Protein AF-D8FGE4-F1 (afdb_monomer_lite)

Organism: Eremothecium gossypii (strain ATCC 10895 / CBS 109.51 / FGSC 9923 / NRRL Y-1056) (NCBI:txid284811)

Radius of gyration: 21.63 Å; chains: 1; bounding box: 57×41×83 Å

InterPro domains:
  IPR027417 P-loop containing nucleoside triphosphate hydrolase [G3DSA:3.40.50.300] (1-225)
  IPR031779 Shu complex, component Psy3 [PF16836] (7-215)

Secondary structure (DSSP, 8-state):
-TTGGG-----GGGT--PPPP--GGG-TTS-TT----EEEEEESSTTTTTTHHHHHHHHHHHHSEEEEEESSS-SHHHHHHTGGG--EEEE--GGGSSHHHHHHHHHHHHH-HHHHHHHH-SB---S---EEEEEEE-GGGS---GGGHHHHHHHHHHHHHHH--EEEEEEE-HHHHT-GGGSSPPPTTS--SSSS-S-HHHHHTSSEEE-----------GGGGSSTTS---------------

Structure (mmCIF, N/CA/C/O backbone):
data_AF-D8FGE4-F1
#
_entry.id   AF-D8FGE4-F1
#
loop_
_atom_site.group_PDB
_atom_site.id
_atom_site.type_symbol
_atom_site.label_atom_id
_atom_site.label_alt_id
_atom_site.label_comp_id
_atom_site.label_asym_id
_atom_site.label_entity_id
_atom_site.label_seq_id
_atom_site.pdbx_PDB_ins_code
_atom_site.Cartn_x
_atom_site.Cartn_y
_atom_site.Cartn_z
_atom_site.occupancy
_atom_site.B_iso_or_equiv
_atom_site.auth_seq_id
_atom_site.auth_comp_id
_atom_site.auth_asym_id
_atom_site.auth_atom_id
_atom_site.pdbx_PDB_model_num
ATOM 1 N N . MET A 1 1 ? 15.219 -13.961 49.399 1.00 55.84 1 MET A N 1
ATOM 2 C CA . MET A 1 1 ? 14.406 -12.888 48.777 1.00 55.84 1 MET A CA 1
ATOM 3 C C . MET A 1 1 ? 14.243 -13.082 47.256 1.00 55.84 1 MET A C 1
ATOM 5 O O . MET A 1 1 ? 13.948 -12.127 46.554 1.00 55.84 1 MET A O 1
ATOM 9 N N . ASP A 1 2 ? 14.336 -14.306 46.717 1.00 58.56 2 ASP A N 1
ATOM 10 C CA . ASP A 1 2 ? 14.319 -14.520 45.253 1.00 58.56 2 ASP A CA 1
ATOM 11 C C . ASP A 1 2 ? 12.926 -14.570 44.614 1.00 58.56 2 ASP A C 1
ATOM 13 O O . ASP A 1 2 ? 12.790 -14.484 43.395 1.00 58.56 2 ASP A O 1
ATOM 17 N N . THR A 1 3 ? 11.873 -14.706 45.417 1.00 60.12 3 THR A N 1
ATOM 18 C CA . THR A 1 3 ? 10.497 -14.875 44.932 1.00 60.12 3 THR A CA 1
ATOM 19 C C . THR A 1 3 ? 9.918 -13.584 44.351 1.00 60.12 3 THR A C 1
ATOM 21 O O . THR A 1 3 ? 9.167 -13.638 43.383 1.00 60.12 3 THR A O 1
ATOM 24 N N . VAL A 1 4 ? 10.318 -12.420 44.878 1.00 67.38 4 VAL A N 1
ATOM 25 C CA . VAL A 1 4 ? 9.859 -11.103 44.397 1.00 67.38 4 VAL A CA 1
ATOM 26 C C . VAL A 1 4 ? 10.432 -10.793 43.011 1.00 67.38 4 VAL A C 1
ATOM 28 O O . VAL A 1 4 ? 9.706 -10.323 42.139 1.00 67.38 4 VAL A O 1
ATOM 31 N N . ASN A 1 5 ? 11.687 -11.174 42.751 1.00 70.56 5 ASN A N 1
ATOM 32 C CA . ASN A 1 5 ? 12.334 -11.008 41.441 1.00 70.56 5 ASN A CA 1
ATOM 33 C C . ASN A 1 5 ? 11.753 -11.926 40.348 1.00 70.56 5 ASN A C 1
ATOM 35 O O . ASN A 1 5 ? 12.059 -11.756 39.169 1.00 70.56 5 ASN A O 1
ATOM 39 N N . ARG A 1 6 ? 10.918 -12.908 40.720 1.00 75.81 6 ARG A N 1
ATOM 40 C CA . ARG A 1 6 ? 10.233 -13.817 39.785 1.00 75.81 6 ARG A CA 1
ATOM 41 C C . ARG A 1 6 ? 8.807 -13.375 39.446 1.00 75.81 6 ARG A C 1
ATOM 43 O O . ARG A 1 6 ? 8.214 -13.941 38.527 1.00 75.81 6 ARG A O 1
ATOM 50 N N . CYS A 1 7 ? 8.264 -12.368 40.131 1.00 78.56 7 CYS A N 1
ATOM 51 C CA . CYS A 1 7 ? 6.953 -11.813 39.811 1.00 78.56 7 CYS A CA 1
ATOM 52 C C . CYS A 1 7 ? 7.021 -11.006 38.509 1.00 78.56 7 CYS A C 1
ATOM 54 O O . CYS A 1 7 ? 7.609 -9.928 38.454 1.00 78.56 7 CYS A O 1
ATOM 56 N N . LYS A 1 8 ? 6.395 -11.524 37.447 1.00 81.12 8 LYS A N 1
ATOM 57 C CA . LYS A 1 8 ? 6.256 -10.812 36.173 1.00 81.12 8 LYS A CA 1
ATOM 58 C C . LYS A 1 8 ? 4.927 -10.069 36.161 1.00 81.12 8 LYS A C 1
ATOM 60 O O . LYS A 1 8 ? 3.870 -10.684 36.061 1.00 81.12 8 LYS A O 1
ATOM 65 N N . ILE A 1 9 ? 4.992 -8.747 36.259 1.00 84.44 9 ILE A N 1
ATOM 66 C CA . ILE A 1 9 ? 3.830 -7.877 36.087 1.00 84.44 9 ILE A CA 1
ATOM 67 C C . ILE A 1 9 ? 3.749 -7.518 34.606 1.00 84.44 9 ILE A C 1
ATOM 69 O O . ILE A 1 9 ? 4.683 -6.957 34.034 1.00 84.44 9 ILE A O 1
ATOM 73 N N . TYR A 1 10 ? 2.630 -7.862 33.980 1.00 81.12 10 TYR A N 1
ATOM 74 C CA . TYR A 1 10 ? 2.346 -7.517 32.596 1.00 81.12 10 TYR A CA 1
ATOM 75 C C . TYR A 1 10 ? 1.245 -6.461 32.558 1.00 81.12 10 TYR A C 1
ATOM 77 O O . TYR A 1 10 ? 0.199 -6.636 33.176 1.00 81.12 10 TYR A O 1
ATOM 85 N N . SER A 1 11 ? 1.469 -5.374 31.819 1.00 78.69 11 SER A N 1
ATOM 86 C CA . SER A 1 11 ? 0.415 -4.392 31.546 1.00 78.69 11 SER A CA 1
ATOM 87 C C . SER A 1 11 ? -0.710 -5.030 30.728 1.00 78.69 11 SER A C 1
ATOM 89 O O . SER A 1 11 ? -0.446 -5.852 29.850 1.00 78.69 11 SER A O 1
ATOM 91 N N . LEU A 1 12 ? -1.953 -4.598 30.957 1.00 76.12 12 LEU A N 1
ATOM 92 C CA . LEU A 1 12 ? -3.113 -4.994 30.151 1.00 76.12 12 LEU A CA 1
ATOM 93 C C . LEU A 1 12 ? -2.908 -4.689 28.655 1.00 76.12 12 LEU A C 1
ATOM 95 O O . LEU A 1 12 ? -3.351 -5.454 27.802 1.00 76.12 12 LEU A O 1
ATOM 99 N N . ALA A 1 13 ? -2.153 -3.631 28.338 1.00 74.38 13 ALA A N 1
ATOM 100 C CA . ALA A 1 13 ? -1.781 -3.266 26.969 1.00 74.38 13 ALA A CA 1
ATOM 101 C C . ALA A 1 13 ? -0.989 -4.367 26.238 1.00 74.38 13 ALA A C 1
ATOM 103 O O . ALA A 1 13 ? -0.947 -4.389 25.017 1.00 74.38 13 ALA A O 1
ATOM 104 N N . ARG A 1 14 ? -0.387 -5.314 26.972 1.00 72.31 14 ARG A N 1
ATOM 105 C CA . ARG A 1 14 ? 0.288 -6.485 26.394 1.00 72.31 14 ARG A CA 1
ATOM 106 C C . ARG A 1 14 ? -0.690 -7.528 25.841 1.00 72.31 14 ARG A C 1
ATOM 108 O O . ARG A 1 14 ? -0.268 -8.425 25.122 1.00 72.31 14 ARG A O 1
ATOM 115 N N . PHE A 1 15 ? -1.966 -7.456 26.208 1.00 75.94 15 PHE A N 1
ATOM 116 C CA . PHE A 1 15 ? -2.987 -8.433 25.819 1.00 75.94 15 PHE A CA 1
ATOM 117 C C . PHE A 1 15 ? -4.069 -7.821 24.928 1.00 75.94 15 PHE A C 1
ATOM 119 O O . PHE A 1 15 ? -4.685 -8.536 24.141 1.00 75.94 15 PHE A O 1
ATOM 126 N N . VAL A 1 16 ? -4.272 -6.505 25.013 1.00 77.31 16 VAL A N 1
ATOM 127 C CA . VAL A 1 16 ? -5.214 -5.773 24.166 1.00 77.31 16 VAL A CA 1
ATOM 128 C C . VAL A 1 16 ? -4.480 -5.271 22.929 1.00 77.31 16 VAL A C 1
ATOM 130 O O . VAL A 1 16 ? -3.743 -4.292 22.994 1.00 77.31 16 VAL A O 1
ATOM 133 N N . HIS A 1 17 ? -4.705 -5.941 21.801 1.00 73.50 17 HIS A N 1
ATOM 134 C CA . HIS A 1 17 ? -4.206 -5.514 20.497 1.00 73.50 17 HIS A CA 1
ATOM 135 C C . HIS A 1 17 ? -5.378 -5.128 19.590 1.00 73.50 17 HIS A C 1
ATOM 137 O O . HIS A 1 17 ? -6.456 -5.726 19.706 1.00 73.50 17 HIS A O 1
ATOM 143 N N . PRO A 1 18 ? -5.189 -4.171 18.667 1.00 80.50 18 PRO A N 1
ATOM 144 C CA . PRO A 1 18 ? -6.160 -3.910 17.618 1.00 80.50 18 PRO A CA 1
ATOM 145 C C . PRO A 1 18 ? -6.454 -5.188 16.829 1.00 80.50 18 PRO A C 1
ATOM 147 O O . PRO A 1 18 ? -5.556 -5.989 16.547 1.00 80.50 18 PRO A O 1
ATOM 150 N N . ARG A 1 19 ? -7.717 -5.375 16.443 1.00 85.38 19 ARG A N 1
ATOM 151 C CA . ARG A 1 19 ? -8.090 -6.459 15.535 1.00 85.38 19 ARG A CA 1
ATOM 152 C C . ARG A 1 19 ? -7.383 -6.240 14.198 1.00 85.38 19 ARG A C 1
ATOM 154 O O . ARG A 1 19 ? -7.573 -5.204 13.574 1.00 85.38 19 ARG A O 1
ATOM 161 N N . GLN A 1 20 ? -6.617 -7.233 13.758 1.00 89.69 20 GLN A N 1
ATOM 162 C CA . GLN A 1 20 ? -5.949 -7.202 12.460 1.00 89.69 20 GLN A CA 1
ATOM 163 C C . GLN A 1 20 ? -6.963 -7.450 11.334 1.00 89.69 20 GLN A C 1
ATOM 165 O O . GLN A 1 20 ? -7.676 -8.458 11.338 1.00 89.69 20 GLN A O 1
ATOM 170 N N . HIS A 1 21 ? -7.027 -6.538 10.369 1.00 93.06 21 HIS A N 1
ATOM 171 C CA . HIS A 1 21 ? -7.774 -6.704 9.126 1.00 93.06 21 HIS A CA 1
ATOM 172 C C . HIS A 1 21 ? -6.989 -7.599 8.162 1.00 93.06 21 HIS A C 1
ATOM 174 O O . HIS A 1 21 ? -5.775 -7.444 8.024 1.00 93.06 21 HIS A O 1
ATOM 180 N N . SER A 1 22 ? -7.667 -8.543 7.499 1.00 92.75 22 SER A N 1
ATOM 181 C CA . SER A 1 22 ? -7.040 -9.444 6.526 1.00 92.75 22 SER A CA 1
ATOM 182 C C . SER A 1 22 ? -7.439 -9.130 5.084 1.00 92.75 22 SER A C 1
ATOM 184 O O . SER A 1 22 ? -8.492 -8.557 4.794 1.00 92.75 22 SER A O 1
ATOM 186 N N . LEU A 1 23 ? -6.555 -9.527 4.179 1.00 94.06 23 LEU A N 1
ATOM 187 C CA . LEU A 1 23 ? -6.649 -9.448 2.728 1.00 94.06 23 LEU A CA 1
ATOM 188 C C . LEU A 1 23 ? -6.616 -10.853 2.116 1.00 94.06 23 LEU A C 1
ATOM 190 O O . LEU A 1 23 ? -6.157 -11.026 0.991 1.00 94.06 23 LEU A O 1
ATOM 194 N N . ASP A 1 24 ? -7.109 -11.863 2.837 1.00 91.38 24 ASP A N 1
ATOM 195 C CA . ASP A 1 24 ? -7.085 -13.269 2.395 1.00 91.38 24 ASP A CA 1
ATOM 196 C C . ASP A 1 24 ? -7.761 -13.446 1.024 1.00 91.38 24 ASP A C 1
ATOM 198 O O . ASP A 1 24 ? -7.330 -14.234 0.187 1.00 91.38 24 ASP A O 1
ATOM 202 N N . TRP A 1 25 ? -8.783 -12.632 0.750 1.00 90.50 25 TRP A N 1
ATOM 203 C CA . TRP A 1 25 ? -9.504 -12.605 -0.522 1.00 90.50 25 TRP A CA 1
ATOM 204 C C . TRP A 1 25 ? -8.660 -12.130 -1.719 1.00 90.50 25 TRP A C 1
ATOM 206 O O . TRP A 1 25 ? -9.021 -12.427 -2.855 1.00 90.50 25 TRP A O 1
ATOM 216 N N . LEU A 1 26 ? -7.555 -11.406 -1.495 1.00 89.56 26 LEU A N 1
ATOM 217 C CA . LEU A 1 26 ? -6.611 -11.015 -2.552 1.00 89.56 26 LEU A CA 1
ATOM 218 C C . LEU A 1 26 ? -5.610 -12.123 -2.887 1.00 89.56 26 LEU A C 1
ATOM 220 O O . LEU A 1 26 ? -5.020 -12.094 -3.964 1.00 89.56 26 LEU A O 1
ATOM 224 N N . ALA A 1 27 ? -5.419 -13.088 -1.988 1.00 82.25 27 ALA A N 1
ATOM 225 C CA . ALA A 1 27 ? -4.460 -14.171 -2.148 1.00 82.25 27 ALA A CA 1
ATOM 226 C C . ALA A 1 27 ? -5.086 -15.524 -1.752 1.00 82.25 27 ALA A C 1
ATOM 228 O O . ALA A 1 27 ? -4.612 -16.168 -0.820 1.00 82.25 27 ALA A O 1
ATOM 229 N N . PRO A 1 28 ? -6.119 -16.004 -2.475 1.00 67.56 28 PRO A N 1
ATOM 230 C CA . PRO A 1 28 ? -6.900 -17.188 -2.090 1.00 67.56 28 PRO A CA 1
ATOM 231 C C . PRO A 1 28 ? -6.124 -18.523 -2.096 1.00 67.56 28 PRO A C 1
ATOM 233 O O . PRO A 1 28 ? -6.703 -19.563 -1.795 1.00 67.56 28 PRO A O 1
ATOM 236 N N . GLY A 1 29 ? -4.831 -18.516 -2.442 1.00 64.50 29 GLY A N 1
ATOM 237 C CA . GLY A 1 29 ? -3.949 -19.688 -2.465 1.00 64.50 29 GLY A CA 1
ATOM 238 C C . GLY A 1 29 ? -2.892 -19.728 -1.356 1.00 64.50 29 GLY A C 1
ATOM 239 O O . GLY A 1 29 ? -2.091 -20.663 -1.328 1.00 64.50 29 GLY A O 1
ATOM 240 N N . THR A 1 30 ? -2.839 -18.742 -0.453 1.00 63.91 30 THR A N 1
ATOM 241 C CA . THR A 1 30 ? -1.956 -18.831 0.718 1.00 63.91 30 THR A CA 1
ATOM 242 C C . THR A 1 30 ? -2.448 -19.937 1.653 1.00 63.91 30 THR A C 1
ATOM 244 O O . THR A 1 30 ? -3.647 -20.178 1.789 1.00 63.91 30 THR A O 1
ATOM 247 N N . ALA A 1 31 ? -1.513 -20.672 2.265 1.00 62.16 31 ALA A N 1
ATOM 248 C CA . ALA A 1 31 ? -1.841 -21.830 3.093 1.00 62.16 31 ALA A CA 1
ATOM 249 C C . ALA A 1 31 ? -2.930 -21.481 4.134 1.00 62.16 31 ALA A C 1
ATOM 251 O O . ALA A 1 31 ? -2.806 -20.449 4.798 1.00 62.16 31 ALA A O 1
ATOM 252 N N . PRO A 1 32 ? -3.940 -22.349 4.354 1.00 56.69 32 PRO A N 1
ATOM 253 C CA . PRO A 1 32 ? -5.201 -22.039 5.053 1.00 56.69 32 PRO A CA 1
ATOM 254 C C . PRO A 1 32 ? -5.078 -21.621 6.531 1.00 56.69 32 PRO A C 1
ATOM 256 O O . PRO A 1 32 ? -6.082 -21.433 7.211 1.00 56.69 32 PRO A O 1
ATOM 259 N N . ARG A 1 33 ? -3.857 -21.499 7.061 1.00 62.38 33 ARG A N 1
ATOM 260 C CA . ARG A 1 33 ? -3.562 -21.069 8.433 1.00 62.38 33 ARG A CA 1
ATOM 261 C C . ARG A 1 33 ? -2.861 -19.712 8.530 1.00 62.38 33 ARG A C 1
ATOM 263 O O . ARG A 1 33 ? -2.677 -19.241 9.648 1.00 62.38 33 ARG A O 1
ATOM 270 N N . LYS A 1 34 ? -2.440 -19.100 7.416 1.00 78.00 34 LYS A N 1
ATOM 271 C CA . LYS A 1 34 ? -1.722 -17.819 7.438 1.00 78.00 34 LYS A CA 1
ATOM 272 C C . LYS A 1 34 ? -2.632 -16.699 6.940 1.00 78.00 34 LYS A C 1
ATOM 274 O O . LYS A 1 34 ? -2.836 -16.559 5.740 1.00 78.00 34 LYS A O 1
ATOM 279 N N . SER A 1 35 ? -3.140 -15.907 7.880 1.00 87.50 35 SER A N 1
ATOM 280 C CA . SER A 1 35 ? -3.830 -14.652 7.591 1.00 87.50 35 SER A CA 1
ATOM 281 C C . SER A 1 35 ? -2.909 -13.714 6.808 1.00 87.50 35 SER A C 1
ATOM 283 O O . SER A 1 35 ? -1.736 -13.554 7.152 1.00 87.50 35 SER A O 1
ATOM 285 N N . VAL A 1 36 ? -3.437 -13.101 5.757 1.00 92.00 36 VAL A N 1
ATOM 286 C CA . VAL A 1 36 ? -2.714 -12.192 4.871 1.00 92.00 36 VAL A CA 1
ATOM 287 C C . VAL A 1 36 ? -3.018 -10.766 5.303 1.00 92.00 36 VAL A C 1
ATOM 289 O O . VAL A 1 36 ? -4.159 -10.327 5.209 1.00 92.00 36 VAL A O 1
ATOM 292 N N . HIS A 1 37 ? -2.019 -10.020 5.768 1.00 94.56 37 HIS A N 1
ATOM 293 C CA . HIS A 1 37 ? -2.205 -8.642 6.232 1.00 94.56 37 HIS A CA 1
ATOM 294 C C . HIS A 1 37 ? -1.474 -7.631 5.357 1.00 94.56 37 HIS A C 1
ATOM 296 O O . HIS A 1 37 ? -1.939 -6.500 5.221 1.00 94.56 37 HIS A O 1
ATOM 302 N N . VAL A 1 38 ? -0.354 -8.032 4.752 1.00 95.69 38 VAL A N 1
ATOM 303 C CA . VAL A 1 38 ? 0.416 -7.193 3.832 1.00 95.69 38 VAL A CA 1
ATOM 304 C C . VAL A 1 38 ? 0.501 -7.846 2.461 1.00 95.69 38 VAL A C 1
ATOM 306 O O . VAL A 1 38 ? 1.126 -8.896 2.298 1.00 95.69 38 VAL A O 1
ATOM 309 N N . VAL A 1 39 ? -0.091 -7.188 1.468 1.00 96.69 39 VAL A N 1
ATOM 310 C CA . VAL A 1 39 ? -0.080 -7.629 0.072 1.00 96.69 39 VAL A CA 1
ATOM 311 C C . VAL A 1 39 ? 0.694 -6.635 -0.780 1.00 96.69 39 VAL A C 1
ATOM 313 O O . VAL A 1 39 ? 0.478 -5.422 -0.704 1.00 96.69 39 VAL A O 1
ATOM 316 N N . HIS A 1 40 ? 1.569 -7.161 -1.630 1.00 97.00 40 HIS A N 1
ATOM 317 C CA . HIS A 1 40 ? 2.148 -6.408 -2.732 1.00 97.00 40 HIS A CA 1
ATOM 318 C C . HIS A 1 40 ? 1.502 -6.830 -4.051 1.00 97.00 40 HIS A C 1
ATOM 320 O O . HIS A 1 40 ? 1.420 -8.018 -4.350 1.00 97.00 40 HIS A O 1
ATOM 326 N N . VAL A 1 41 ? 1.046 -5.864 -4.836 1.00 96.31 41 VAL A N 1
ATOM 327 C CA . VAL A 1 41 ? 0.457 -6.071 -6.156 1.00 96.31 41 VAL A CA 1
ATOM 328 C C . VAL A 1 41 ? 1.420 -5.556 -7.212 1.00 96.31 41 VAL A C 1
ATOM 330 O O . VAL A 1 41 ? 1.818 -4.393 -7.170 1.00 96.31 41 VAL A O 1
ATOM 333 N N . VAL A 1 42 ? 1.761 -6.408 -8.174 1.00 95.25 42 VAL A N 1
ATOM 334 C CA . VAL A 1 42 ? 2.593 -6.031 -9.318 1.00 95.25 42 VAL A CA 1
ATOM 335 C C . VAL A 1 42 ? 1.695 -5.695 -10.508 1.00 95.25 42 VAL A C 1
ATOM 337 O O . VAL A 1 42 ? 1.017 -6.564 -11.055 1.00 95.25 42 VAL A O 1
ATOM 340 N N . GLU A 1 43 ? 1.694 -4.427 -10.907 1.00 93.50 43 GLU A N 1
ATOM 341 C CA . GLU A 1 43 ? 1.085 -3.925 -12.141 1.00 93.50 43 GLU A CA 1
ATOM 342 C C . GLU A 1 43 ? 2.124 -4.008 -13.265 1.00 93.50 43 GLU A C 1
ATOM 344 O O . GLU A 1 43 ? 3.056 -3.206 -13.307 1.00 93.50 43 GLU A O 1
ATOM 349 N N . ARG A 1 44 ? 1.999 -4.981 -14.175 1.00 87.62 44 ARG A N 1
ATOM 350 C CA . ARG A 1 44 ? 2.983 -5.161 -15.259 1.00 87.62 44 ARG A CA 1
ATOM 351 C C . ARG A 1 44 ? 2.989 -3.968 -16.203 1.00 87.62 44 ARG A C 1
ATOM 353 O O . ARG A 1 44 ? 4.040 -3.442 -16.548 1.00 87.62 44 ARG A O 1
ATOM 360 N N . THR A 1 45 ? 1.797 -3.504 -16.569 1.00 80.94 45 THR A N 1
ATOM 361 C CA . THR A 1 45 ? 1.631 -2.369 -17.478 1.00 80.94 45 THR A CA 1
ATOM 362 C C . THR A 1 45 ? 0.797 -1.263 -16.849 1.00 80.94 45 THR A C 1
ATOM 364 O O . THR A 1 45 ? -0.221 -1.517 -16.207 1.00 80.94 45 THR A O 1
ATOM 367 N N . MET A 1 46 ? 1.225 -0.011 -17.034 1.00 80.62 46 MET A N 1
ATOM 368 C CA . MET A 1 46 ? 0.521 1.146 -16.480 1.00 80.62 46 MET A CA 1
ATOM 369 C C . MET A 1 46 ? -0.931 1.176 -16.976 1.00 80.62 46 MET A C 1
ATOM 371 O O . MET A 1 46 ? -1.186 1.261 -18.175 1.00 80.62 46 MET A O 1
ATOM 375 N N . GLY A 1 47 ? -1.884 1.138 -16.042 1.00 81.19 47 GLY A N 1
ATOM 376 C CA . GLY A 1 47 ? -3.315 1.193 -16.340 1.00 81.19 47 GLY A CA 1
ATOM 377 C C . GLY A 1 47 ? -4.008 -0.170 -16.373 1.00 81.19 47 GLY A C 1
ATOM 378 O O . GLY A 1 47 ? -5.240 -0.202 -16.382 1.00 81.19 47 GLY A O 1
ATOM 379 N N . GLU A 1 48 ? -3.271 -1.282 -16.303 1.00 86.50 48 GLU A N 1
ATOM 380 C CA . GLU A 1 48 ? -3.826 -2.644 -16.247 1.00 86.50 48 GLU A CA 1
ATOM 381 C C . GLU A 1 48 ? -4.788 -2.821 -15.067 1.00 86.50 48 GLU A C 1
ATOM 383 O O . GLU A 1 48 ? -5.817 -3.489 -15.176 1.00 86.50 48 GLU A O 1
ATOM 388 N N . LEU A 1 49 ? -4.520 -2.142 -13.949 1.00 90.62 49 LEU A N 1
ATOM 389 C CA . LEU A 1 49 ? -5.360 -2.234 -12.758 1.00 90.62 49 LEU A CA 1
ATOM 390 C C . LEU A 1 49 ? -6.542 -1.249 -12.751 1.00 90.62 49 LEU A C 1
ATOM 392 O O . LEU A 1 49 ? -7.229 -1.125 -11.736 1.00 90.62 49 LEU A O 1
ATOM 396 N N . ALA A 1 50 ? -6.828 -0.531 -13.844 1.00 89.88 50 ALA A N 1
ATOM 397 C CA . ALA A 1 50 ? -7.884 0.490 -13.872 1.00 89.88 50 ALA A CA 1
ATOM 398 C C . ALA A 1 50 ? -9.283 -0.056 -13.523 1.00 89.88 50 ALA A C 1
ATOM 400 O O . ALA A 1 50 ? -10.034 0.603 -12.802 1.00 89.88 50 ALA A O 1
ATOM 401 N N . ALA A 1 51 ? -9.632 -1.256 -14.001 1.00 90.19 51 ALA A N 1
ATOM 402 C CA . ALA A 1 51 ? -10.902 -1.917 -13.680 1.00 90.19 51 ALA A CA 1
ATOM 403 C C . ALA A 1 51 ? -10.880 -2.631 -12.315 1.00 90.19 51 ALA A C 1
ATOM 405 O O . ALA A 1 51 ? -11.922 -2.785 -11.673 1.00 90.19 51 ALA A O 1
ATOM 406 N N . TRP A 1 52 ? -9.689 -3.024 -11.861 1.00 92.19 52 TRP A N 1
ATOM 407 C CA . TRP A 1 52 ? -9.460 -3.707 -10.591 1.00 92.19 52 TRP A CA 1
ATOM 408 C C . TRP A 1 52 ? -9.596 -2.753 -9.396 1.00 92.19 52 TRP A C 1
ATOM 410 O O . TRP A 1 52 ? -10.315 -3.058 -8.444 1.00 92.19 52 TRP A O 1
ATOM 420 N N . ARG A 1 53 ? -8.995 -1.554 -9.471 1.00 94.19 53 ARG A N 1
ATOM 421 C CA . ARG A 1 53 ? -8.951 -0.561 -8.378 1.00 94.19 53 ARG A CA 1
ATOM 422 C C . ARG A 1 53 ? -10.331 -0.259 -7.763 1.00 94.19 53 ARG A C 1
ATOM 424 O O . ARG A 1 53 ? -10.439 -0.333 -6.539 1.00 94.19 53 ARG A O 1
ATOM 431 N N . PRO A 1 54 ? -11.408 0.018 -8.531 1.00 94.44 54 PRO A N 1
ATOM 432 C CA . PRO A 1 54 ? -12.729 0.254 -7.946 1.00 94.44 54 PRO A CA 1
ATOM 433 C C . PRO A 1 54 ? -13.324 -0.937 -7.194 1.00 94.44 54 PRO A C 1
ATOM 435 O O . PRO A 1 54 ? -13.998 -0.735 -6.184 1.00 94.44 54 PRO A O 1
ATOM 438 N N . ARG A 1 55 ? -13.095 -2.167 -7.674 1.00 93.81 55 ARG A N 1
ATOM 439 C CA . ARG A 1 55 ? -13.615 -3.388 -7.036 1.00 93.81 55 ARG A CA 1
ATOM 440 C C . ARG A 1 55 ? -12.846 -3.694 -5.761 1.00 93.81 55 ARG A C 1
ATOM 442 O O . ARG A 1 55 ? -13.452 -3.976 -4.732 1.00 93.81 55 ARG A O 1
ATOM 449 N N . THR A 1 56 ? -11.525 -3.556 -5.815 1.00 95.06 56 THR A N 1
ATOM 450 C CA . THR A 1 56 ? -10.651 -3.668 -4.648 1.00 95.06 56 THR A CA 1
ATOM 451 C C . THR A 1 56 ? -11.028 -2.637 -3.596 1.00 95.06 56 THR A C 1
ATOM 453 O O . THR A 1 56 ? -11.199 -2.994 -2.437 1.00 95.06 56 THR A O 1
ATOM 456 N N . LEU A 1 57 ? -11.239 -1.376 -3.988 1.00 96.50 57 LEU A N 1
ATOM 457 C CA . LEU A 1 57 ? -11.657 -0.333 -3.056 1.00 96.50 57 LEU A CA 1
ATOM 458 C C . LEU A 1 57 ? -12.998 -0.659 -2.396 1.00 96.50 57 LEU A C 1
ATOM 460 O O . LEU A 1 57 ? -13.110 -0.531 -1.182 1.00 96.50 57 LEU A O 1
ATOM 464 N N . ALA A 1 58 ? -13.983 -1.126 -3.169 1.00 95.50 58 ALA A N 1
ATOM 465 C CA . ALA A 1 58 ? -15.278 -1.537 -2.629 1.00 95.50 58 ALA A CA 1
ATOM 466 C C . ALA A 1 58 ? -15.116 -2.597 -1.528 1.00 95.50 58 ALA A C 1
ATOM 468 O O . ALA A 1 58 ? -15.658 -2.434 -0.439 1.00 95.50 58 ALA A O 1
ATOM 469 N N . ARG A 1 59 ? -14.298 -3.628 -1.783 1.00 95.31 59 ARG A N 1
ATOM 470 C CA . ARG A 1 59 ? -13.990 -4.683 -0.806 1.00 95.31 59 ARG A CA 1
ATOM 471 C C . ARG A 1 59 ? -13.267 -4.155 0.430 1.00 95.31 59 ARG A C 1
ATOM 473 O O . ARG A 1 59 ? -13.622 -4.521 1.542 1.00 95.31 59 ARG A O 1
ATOM 480 N N . LEU A 1 60 ? -12.279 -3.275 0.264 1.00 95.94 60 LEU A N 1
ATOM 481 C CA . LEU A 1 60 ? -11.561 -2.680 1.399 1.00 95.94 60 LEU A CA 1
ATOM 482 C C . LEU A 1 60 ? -12.499 -1.853 2.300 1.00 95.94 60 LEU A C 1
ATOM 484 O O . LEU A 1 60 ? -12.371 -1.888 3.523 1.00 95.94 60 LEU A O 1
ATOM 488 N N . LEU A 1 61 ? -13.472 -1.155 1.707 1.00 95.56 61 LEU A N 1
ATOM 489 C CA . LEU A 1 61 ? -14.449 -0.330 2.427 1.00 95.56 61 LEU A CA 1
ATOM 490 C C . LEU A 1 61 ? -15.487 -1.141 3.224 1.00 95.56 61 LEU A C 1
ATOM 492 O O . LEU A 1 61 ? -16.103 -0.587 4.142 1.00 95.56 61 LEU A O 1
ATOM 496 N N . GLU A 1 62 ? -15.662 -2.436 2.929 1.00 93.62 62 GLU A N 1
ATOM 497 C CA . GLU A 1 62 ? -16.459 -3.354 3.762 1.00 93.62 62 GLU A CA 1
ATOM 498 C C . GLU A 1 62 ? -15.851 -3.478 5.172 1.00 93.62 62 GLU A C 1
ATOM 500 O O . GLU A 1 62 ? -16.581 -3.628 6.152 1.00 93.62 62 GLU A O 1
ATOM 505 N N . GLY A 1 63 ? -14.522 -3.358 5.287 1.00 90.44 63 GLY A N 1
ATOM 506 C CA . GLY A 1 63 ? -13.796 -3.465 6.552 1.00 90.44 63 GLY A CA 1
ATOM 507 C C . GLY A 1 63 ? -13.775 -2.188 7.398 1.00 90.44 63 GLY A C 1
ATOM 508 O O . GLY A 1 63 ? -13.608 -2.283 8.612 1.00 90.44 63 GLY A O 1
ATOM 509 N N . GLY A 1 64 ? -13.929 -1.002 6.799 1.00 93.62 64 GLY A N 1
ATOM 510 C CA . GLY A 1 64 ? -13.830 0.278 7.512 1.00 93.62 64 GLY A CA 1
ATOM 511 C C . GLY A 1 64 ? -13.293 1.421 6.649 1.00 93.62 64 GLY A C 1
ATOM 512 O O . GLY A 1 64 ? -13.569 1.489 5.452 1.00 93.62 64 GLY A O 1
ATOM 513 N N . ALA A 1 65 ? -12.565 2.352 7.269 1.00 95.31 65 ALA A N 1
ATOM 514 C CA . ALA A 1 65 ? -11.935 3.472 6.576 1.00 95.31 65 ALA A CA 1
ATOM 515 C C . ALA A 1 65 ? -10.663 3.034 5.836 1.00 95.31 65 ALA A C 1
ATOM 517 O O . ALA A 1 65 ? -9.904 2.197 6.326 1.00 95.31 65 ALA A O 1
ATOM 518 N N . VAL A 1 66 ? -10.409 3.629 4.671 1.00 97.19 66 VAL A N 1
ATOM 519 C CA . VAL A 1 66 ? -9.252 3.307 3.824 1.00 97.19 66 VAL A CA 1
ATOM 520 C C . VAL A 1 66 ? -8.437 4.564 3.569 1.00 97.19 66 VAL A C 1
ATOM 522 O O . VAL A 1 66 ? -8.974 5.575 3.116 1.00 97.19 66 VAL A O 1
ATOM 525 N N . VAL A 1 67 ? -7.133 4.498 3.825 1.00 97.19 67 VAL A N 1
ATOM 526 C CA . VAL A 1 67 ? -6.179 5.539 3.427 1.00 97.19 67 VAL A CA 1
ATOM 527 C C . VAL A 1 67 ? -5.567 5.153 2.094 1.00 97.19 67 VAL A C 1
ATOM 529 O O . VAL A 1 67 ? -5.055 4.049 1.952 1.00 97.19 67 VAL A O 1
ATOM 532 N N . ILE A 1 68 ? -5.599 6.063 1.126 1.00 97.50 68 ILE A N 1
ATOM 533 C CA . ILE A 1 68 ? -4.987 5.867 -0.188 1.00 97.50 68 ILE A CA 1
ATOM 534 C C . ILE A 1 68 ? -3.929 6.943 -0.380 1.00 97.50 68 ILE A C 1
ATOM 536 O O . ILE A 1 68 ? -4.257 8.126 -0.486 1.00 97.50 68 ILE A O 1
ATOM 540 N N . VAL A 1 69 ? -2.669 6.523 -0.432 1.00 96.88 69 VAL A N 1
ATOM 541 C CA . VAL A 1 69 ? -1.533 7.353 -0.828 1.00 96.88 69 VAL A CA 1
ATOM 542 C C . VAL A 1 69 ? -1.303 7.127 -2.316 1.00 96.88 69 VAL A C 1
ATOM 544 O O . VAL A 1 69 ? -0.820 6.071 -2.719 1.00 96.88 69 VAL A O 1
ATOM 547 N N . ASP A 1 70 ? -1.705 8.108 -3.122 1.00 94.62 70 ASP A N 1
ATOM 548 C CA . ASP A 1 70 ? -1.734 8.012 -4.583 1.00 94.62 70 ASP A CA 1
ATOM 549 C C . ASP A 1 70 ? -0.649 8.897 -5.209 1.00 94.62 70 ASP A C 1
ATOM 551 O O . ASP A 1 70 ? -0.863 10.072 -5.511 1.00 94.62 70 ASP A O 1
ATOM 555 N N . CYS A 1 71 ? 0.539 8.332 -5.382 1.00 91.31 71 CYS A N 1
ATOM 556 C CA . CYS A 1 71 ? 1.724 8.997 -5.918 1.00 91.31 71 CYS A CA 1
ATOM 557 C C . CYS A 1 71 ? 1.627 9.254 -7.425 1.00 91.31 71 CYS A C 1
ATOM 559 O O . CYS A 1 71 ? 2.253 10.187 -7.924 1.00 91.31 71 CYS A O 1
ATOM 561 N N . VAL A 1 72 ? 0.862 8.429 -8.146 1.00 91.00 72 VAL A N 1
ATOM 562 C CA . VAL A 1 72 ? 0.761 8.455 -9.618 1.00 91.00 72 VAL A CA 1
ATOM 563 C C . VAL A 1 72 ? -0.605 8.938 -10.125 1.00 91.00 72 VAL A C 1
ATOM 565 O O . VAL A 1 72 ? -0.843 8.972 -11.327 1.00 91.00 72 VAL A O 1
ATOM 568 N N . ALA A 1 73 ? -1.485 9.382 -9.222 1.00 91.75 73 ALA A N 1
ATOM 569 C CA . ALA A 1 73 ? -2.797 9.968 -9.505 1.00 91.75 73 ALA A CA 1
ATOM 570 C C . ALA A 1 73 ? -3.781 9.045 -10.261 1.00 91.75 73 ALA A C 1
ATOM 572 O O . ALA A 1 73 ? -4.599 9.520 -11.052 1.00 91.75 73 ALA A O 1
ATOM 573 N N . VAL A 1 74 ? -3.742 7.738 -9.997 1.00 92.50 74 VAL A N 1
ATOM 574 C CA . VAL A 1 74 ? -4.545 6.716 -10.706 1.00 92.50 74 VAL A CA 1
ATOM 575 C C . VAL A 1 74 ? -5.810 6.288 -9.959 1.00 92.50 74 VAL A C 1
ATOM 577 O O . VAL A 1 74 ? -6.716 5.701 -10.553 1.00 92.50 74 VAL A O 1
ATOM 580 N N . TRP A 1 75 ? -5.931 6.606 -8.667 1.00 93.62 75 TRP A N 1
ATOM 581 C CA . TRP A 1 75 ? -7.082 6.196 -7.852 1.00 93.62 75 TRP A CA 1
ATOM 582 C C . TRP A 1 75 ? -8.272 7.147 -7.946 1.00 93.62 75 TRP A C 1
ATOM 584 O O . TRP A 1 75 ? -9.368 6.787 -7.517 1.00 93.62 75 TRP A O 1
ATOM 594 N N . GLY A 1 76 ? -8.105 8.332 -8.540 1.00 91.31 76 GLY A N 1
ATOM 595 C CA . GLY A 1 76 ? -9.133 9.379 -8.564 1.00 91.31 76 GLY A CA 1
ATOM 596 C C . GLY A 1 76 ? -10.508 8.901 -9.049 1.00 91.31 76 GLY A C 1
ATOM 597 O O . GLY A 1 76 ? -11.522 9.230 -8.436 1.00 91.31 76 GLY A O 1
ATOM 598 N N . ARG A 1 77 ? -10.556 8.056 -10.092 1.00 91.44 77 ARG A N 1
ATOM 599 C CA . ARG A 1 77 ? -11.815 7.481 -10.602 1.00 91.44 77 ARG A CA 1
ATOM 600 C C . ARG A 1 77 ? -12.476 6.540 -9.592 1.00 91.44 77 ARG A C 1
ATOM 602 O O . ARG A 1 77 ? -13.681 6.639 -9.379 1.00 91.44 77 ARG A O 1
ATOM 609 N N . ALA A 1 78 ? -11.704 5.647 -8.974 1.00 93.50 78 ALA A N 1
ATOM 610 C CA . ALA A 1 78 ? -12.210 4.718 -7.964 1.00 93.50 78 ALA A CA 1
ATOM 611 C C . ALA A 1 78 ? -12.715 5.474 -6.725 1.00 93.50 78 ALA A C 1
ATOM 613 O O . ALA A 1 78 ? -13.795 5.182 -6.220 1.00 93.50 78 ALA A O 1
ATOM 614 N N . VAL A 1 79 ? -11.976 6.495 -6.282 1.00 94.50 79 VAL A N 1
ATOM 615 C CA . VAL A 1 79 ? -12.370 7.355 -5.158 1.00 94.50 79 VAL A CA 1
ATOM 616 C C . VAL A 1 79 ? -13.672 8.094 -5.458 1.00 94.50 79 VAL A C 1
ATOM 618 O O . VAL A 1 79 ? -14.563 8.109 -4.616 1.00 94.50 79 VAL A O 1
ATOM 621 N N . ALA A 1 80 ? -13.820 8.657 -6.660 1.00 92.75 80 ALA A N 1
ATOM 622 C CA . ALA A 1 80 ? -15.042 9.354 -7.057 1.00 92.75 80 ALA A CA 1
ATOM 623 C C . ALA A 1 80 ? -16.272 8.428 -7.072 1.00 92.75 80 ALA A C 1
ATOM 625 O O . ALA A 1 80 ? -17.340 8.825 -6.613 1.00 92.75 80 ALA A O 1
ATOM 626 N N . GLN A 1 81 ? -16.121 7.185 -7.543 1.00 93.62 81 GLN A N 1
ATOM 627 C CA . GLN A 1 81 ? -17.206 6.191 -7.565 1.00 93.62 81 GLN A CA 1
ATOM 628 C C . GLN A 1 81 ? -17.702 5.809 -6.166 1.00 93.62 81 GLN A C 1
ATOM 630 O O . GLN A 1 81 ? -18.873 5.482 -6.001 1.00 93.62 81 GLN A O 1
ATOM 635 N N . HIS A 1 82 ? -16.826 5.885 -5.164 1.00 91.88 82 HIS A N 1
ATOM 636 C CA . HIS A 1 82 ? -17.117 5.520 -3.776 1.00 91.88 82 HIS A CA 1
ATOM 637 C C . HIS A 1 82 ? -17.172 6.730 -2.837 1.00 91.88 82 HIS A C 1
ATOM 639 O O . HIS A 1 82 ? -17.122 6.569 -1.615 1.00 91.88 82 HIS A O 1
ATOM 645 N N . ALA A 1 83 ? -17.288 7.948 -3.376 1.00 87.81 83 ALA A N 1
ATOM 646 C CA . ALA A 1 83 ? -17.260 9.183 -2.591 1.00 87.81 83 ALA A CA 1
ATOM 647 C C . ALA A 1 83 ? -18.378 9.240 -1.535 1.00 87.81 83 ALA A C 1
ATOM 649 O O . ALA A 1 83 ? -18.165 9.735 -0.429 1.00 87.81 83 ALA A O 1
ATOM 650 N N . SER A 1 84 ? -19.545 8.664 -1.842 1.00 87.38 84 SER A N 1
ATOM 651 C CA . SER A 1 84 ? -20.693 8.577 -0.931 1.00 87.38 84 SER A CA 1
ATOM 652 C C . SER A 1 84 ? -20.436 7.722 0.313 1.00 87.38 84 SER A C 1
ATOM 654 O O . SER A 1 84 ? -21.151 7.871 1.299 1.00 87.38 84 SER A O 1
ATOM 656 N N . SER A 1 85 ? -19.409 6.862 0.308 1.00 88.81 85 SER A N 1
ATOM 657 C CA . SER A 1 85 ? -19.055 6.056 1.482 1.00 88.81 85 SER A CA 1
ATOM 658 C C . SER A 1 85 ? -18.612 6.912 2.669 1.00 88.81 85 SER A C 1
ATOM 660 O O . SER A 1 85 ? -18.729 6.471 3.810 1.00 88.81 85 SER A O 1
ATOM 662 N N . GLY A 1 86 ? -18.055 8.104 2.414 1.00 89.56 86 GLY A N 1
ATOM 663 C CA . GLY A 1 86 ? -17.479 8.968 3.444 1.00 89.56 86 GLY A CA 1
ATOM 664 C C . GLY A 1 86 ? -16.323 8.330 4.224 1.00 89.56 86 GLY A C 1
ATOM 665 O O . GLY A 1 86 ? -15.952 8.856 5.266 1.00 89.56 86 GLY A O 1
ATOM 666 N N . ARG A 1 87 ? -15.762 7.203 3.760 1.00 94.50 87 ARG A N 1
ATOM 667 C CA . ARG A 1 87 ? -14.776 6.366 4.481 1.00 94.50 87 ARG A CA 1
ATOM 668 C C . ARG A 1 87 ? -13.377 6.383 3.858 1.00 94.50 87 ARG A C 1
ATOM 670 O O . ARG A 1 87 ? -12.500 5.635 4.277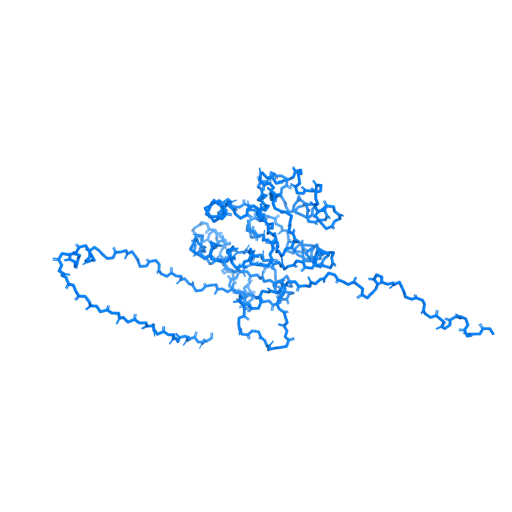 1.00 94.50 87 ARG A O 1
ATOM 677 N N . ILE A 1 88 ? -13.160 7.216 2.846 1.00 95.81 88 ILE A N 1
ATOM 678 C CA . ILE A 1 88 ? -11.898 7.274 2.107 1.00 95.81 88 ILE A CA 1
ATOM 679 C C . ILE A 1 88 ? -11.096 8.486 2.570 1.00 95.81 88 ILE A C 1
ATOM 681 O O . ILE A 1 88 ? -11.576 9.614 2.529 1.00 95.81 88 ILE A O 1
ATOM 685 N N . HIS A 1 89 ? -9.848 8.246 2.951 1.00 95.38 89 HIS A N 1
ATOM 686 C CA . HIS A 1 89 ? -8.839 9.265 3.187 1.00 95.38 89 HIS A CA 1
ATOM 687 C C . HIS A 1 89 ? -7.889 9.313 1.990 1.00 95.38 89 HIS A C 1
ATOM 689 O O . HIS A 1 89 ? -6.990 8.481 1.864 1.00 95.38 89 HIS A O 1
ATOM 695 N N . TYR A 1 90 ? -8.093 10.276 1.092 1.00 95.56 90 TYR A N 1
ATOM 696 C CA . TYR A 1 90 ? -7.285 10.390 -0.123 1.00 95.56 90 TYR A CA 1
ATOM 697 C C . TYR A 1 90 ? -6.116 11.365 0.067 1.00 95.56 90 TYR A C 1
ATOM 699 O O . TYR A 1 90 ? -6.313 12.568 0.287 1.00 95.56 90 TYR A O 1
ATOM 707 N N . VAL A 1 91 ? -4.893 10.842 -0.036 1.00 94.88 91 VAL A N 1
ATOM 708 C CA . VAL A 1 91 ? -3.635 11.561 0.176 1.00 94.88 91 VAL A CA 1
ATOM 709 C C . VAL A 1 91 ? -2.893 11.689 -1.150 1.00 94.88 91 VAL A C 1
ATOM 711 O O . VAL A 1 91 ? -2.448 10.706 -1.739 1.00 94.88 91 VAL A O 1
ATOM 714 N N . ARG A 1 92 ? -2.735 12.937 -1.597 1.00 90.31 92 ARG A N 1
ATOM 715 C CA . ARG A 1 92 ? -1.959 13.320 -2.786 1.00 90.31 92 ARG A CA 1
ATOM 716 C C . ARG A 1 92 ? -1.248 14.651 -2.551 1.00 90.31 92 ARG A C 1
ATOM 718 O O . ARG A 1 92 ? -1.411 15.620 -3.290 1.00 90.31 92 ARG A O 1
ATOM 725 N N . ASP A 1 93 ? -0.554 14.710 -1.428 1.00 87.56 93 ASP A N 1
ATOM 726 C CA . ASP A 1 93 ? 0.215 15.866 -0.984 1.00 87.56 93 ASP A CA 1
ATOM 727 C C . ASP A 1 93 ? 1.650 15.794 -1.533 1.00 87.56 93 ASP A C 1
ATOM 729 O O . ASP A 1 93 ? 2.227 14.714 -1.644 1.00 87.56 93 ASP A O 1
ATOM 733 N N . ALA A 1 94 ? 2.259 16.938 -1.854 1.00 88.06 94 ALA A N 1
ATOM 734 C CA . ALA A 1 94 ? 3.623 16.966 -2.391 1.00 88.06 94 ALA A CA 1
ATOM 735 C C . ALA A 1 94 ? 4.646 16.337 -1.426 1.00 88.06 94 ALA A C 1
ATOM 737 O O . ALA A 1 94 ? 5.615 15.708 -1.850 1.00 88.06 94 ALA A O 1
ATOM 738 N N . GLY A 1 95 ? 4.403 16.441 -0.119 1.00 89.19 95 GLY A N 1
ATOM 739 C CA . GLY A 1 95 ? 5.259 15.882 0.915 1.00 89.19 95 GLY A CA 1
ATOM 740 C C . GLY A 1 95 ? 5.184 14.362 1.063 1.00 89.19 95 GLY A C 1
ATOM 741 O O . GLY A 1 95 ? 5.874 13.848 1.933 1.00 89.19 95 GLY A O 1
ATOM 742 N N . VAL A 1 96 ? 4.359 13.638 0.295 1.00 92.19 96 VAL A N 1
ATOM 743 C CA . VAL A 1 96 ? 4.427 12.162 0.206 1.00 92.19 96 VAL A CA 1
ATOM 744 C C . VAL A 1 96 ? 5.032 11.675 -1.111 1.00 92.19 96 VAL A C 1
ATOM 746 O O . VAL A 1 96 ? 5.166 10.472 -1.295 1.00 92.19 96 VAL A O 1
ATOM 749 N N . LEU A 1 97 ? 5.426 12.574 -2.020 1.00 91.06 97 LEU A N 1
ATOM 750 C CA . LEU A 1 97 ? 6.040 12.205 -3.304 1.00 91.06 97 LEU A CA 1
ATOM 751 C C . LEU A 1 97 ? 7.526 11.837 -3.173 1.00 91.06 97 LEU A C 1
ATOM 753 O O . LEU A 1 97 ? 8.081 11.179 -4.049 1.00 91.06 97 LEU A O 1
ATOM 757 N N . SER A 1 98 ? 8.179 12.230 -2.076 1.00 92.94 98 SER A N 1
ATOM 758 C CA . SER A 1 98 ? 9.524 11.765 -1.732 1.00 92.94 98 SER A CA 1
ATOM 759 C C . SER A 1 98 ? 9.461 10.565 -0.788 1.00 92.94 98 SER A C 1
ATOM 761 O O . SER A 1 98 ? 8.547 10.442 0.028 1.00 92.94 98 SER A O 1
ATOM 763 N N . PHE A 1 99 ? 10.462 9.685 -0.861 1.00 93.38 99 PHE A N 1
ATOM 764 C CA . PHE A 1 99 ? 10.496 8.485 -0.024 1.00 93.38 99 PHE A CA 1
ATOM 765 C C . PHE A 1 99 ? 10.592 8.821 1.474 1.00 93.38 99 PHE A C 1
ATOM 767 O O . PHE A 1 99 ? 9.879 8.249 2.294 1.00 93.38 99 PHE A O 1
ATOM 774 N N . SER A 1 100 ? 11.421 9.804 1.841 1.00 93.31 100 SER A N 1
ATOM 775 C CA . SER A 1 100 ? 11.511 10.304 3.220 1.00 93.31 100 SER A CA 1
ATOM 776 C C . SER A 1 100 ? 10.197 10.927 3.695 1.00 93.31 100 SER A C 1
ATOM 778 O O . SER A 1 100 ? 9.793 10.729 4.840 1.00 93.31 100 SER A O 1
ATOM 780 N N . GLY A 1 101 ? 9.505 11.637 2.803 1.00 94.38 101 GLY A N 1
ATOM 781 C CA . GLY A 1 101 ? 8.196 12.217 3.058 1.00 94.38 101 GLY A CA 1
ATOM 782 C C . GLY A 1 101 ? 7.114 11.166 3.316 1.00 94.38 101 GLY A C 1
ATOM 783 O O . GLY A 1 101 ? 6.336 11.312 4.262 1.00 94.38 101 GLY A O 1
ATOM 784 N N . LEU A 1 102 ? 7.116 10.073 2.544 1.00 95.62 102 LEU A N 1
ATOM 785 C CA . LEU A 1 102 ? 6.259 8.908 2.779 1.00 95.62 102 LEU A CA 1
ATOM 786 C C . LEU A 1 102 ? 6.527 8.282 4.154 1.00 95.62 102 LEU A C 1
ATOM 788 O O . LEU A 1 102 ? 5.585 8.069 4.914 1.00 95.62 102 LEU A O 1
ATOM 792 N N . LEU A 1 103 ? 7.792 8.021 4.505 1.00 95.44 103 LEU A N 1
ATOM 793 C CA . LEU A 1 103 ? 8.137 7.451 5.813 1.00 95.44 103 LEU A CA 1
ATOM 794 C C . LEU A 1 103 ? 7.685 8.352 6.968 1.00 95.44 103 LEU A C 1
ATOM 796 O O . LEU A 1 103 ? 7.089 7.870 7.930 1.00 95.44 103 LEU A O 1
ATOM 800 N N . GLY A 1 104 ? 7.917 9.662 6.853 1.00 95.44 104 GLY A N 1
ATOM 801 C CA . GLY A 1 104 ? 7.465 10.635 7.846 1.00 95.44 104 GLY A CA 1
ATOM 802 C C . GLY A 1 104 ? 5.940 10.675 7.974 1.00 95.44 104 GLY A C 1
ATOM 803 O O . GLY A 1 104 ? 5.420 10.772 9.083 1.00 95.44 104 GLY A O 1
ATOM 804 N N . PHE A 1 105 ? 5.215 10.550 6.860 1.00 96.25 105 PHE A N 1
ATOM 805 C CA . PHE A 1 105 ? 3.758 10.432 6.870 1.00 96.25 105 PHE A CA 1
ATOM 806 C C . PHE A 1 105 ? 3.287 9.159 7.583 1.00 96.25 105 PHE A C 1
ATOM 808 O O . PHE A 1 105 ? 2.402 9.250 8.427 1.00 96.25 105 PHE A O 1
ATOM 815 N N . LEU A 1 106 ? 3.879 7.996 7.289 1.00 96.94 106 LEU A N 1
ATOM 816 C CA . LEU A 1 106 ? 3.497 6.724 7.913 1.00 96.94 106 LEU A CA 1
ATOM 817 C C . LEU A 1 106 ? 3.757 6.719 9.424 1.00 96.94 106 LEU A C 1
ATOM 819 O O . LEU A 1 106 ? 2.908 6.252 10.176 1.00 96.94 106 LEU A O 1
ATOM 823 N N . ALA A 1 107 ? 4.877 7.295 9.871 1.00 95.88 107 ALA A N 1
ATOM 824 C CA . ALA A 1 107 ? 5.162 7.463 11.295 1.00 95.88 107 ALA A CA 1
ATOM 825 C C . ALA A 1 107 ? 4.109 8.357 11.977 1.00 95.88 107 ALA A C 1
ATOM 827 O O . ALA A 1 107 ? 3.485 7.959 12.955 1.00 95.88 107 ALA A O 1
ATOM 828 N N . GLN A 1 108 ? 3.814 9.524 11.393 1.00 95.56 108 GLN A N 1
ATOM 829 C CA . GLN A 1 108 ? 2.779 10.429 11.908 1.00 95.56 108 GLN A CA 1
ATOM 830 C C . GLN A 1 108 ? 1.379 9.798 11.890 1.00 95.56 108 GLN A C 1
ATOM 832 O O . GLN A 1 108 ? 0.544 10.106 12.742 1.00 95.56 108 GLN A O 1
ATOM 837 N N . LEU A 1 109 ? 1.087 8.950 10.903 1.00 95.88 109 LEU A N 1
ATOM 838 C CA . LEU A 1 109 ? -0.175 8.224 10.809 1.00 95.88 109 LEU A CA 1
ATOM 839 C C . LEU A 1 109 ? -0.286 7.172 11.919 1.00 95.88 109 LEU A C 1
ATOM 841 O O . LEU A 1 109 ? -1.364 7.025 12.488 1.00 95.88 109 LEU A O 1
ATOM 845 N N . ALA A 1 110 ? 0.814 6.489 12.246 1.00 94.50 110 ALA A N 1
ATOM 846 C CA . ALA A 1 110 ? 0.865 5.527 13.340 1.00 94.50 110 ALA A CA 1
ATOM 847 C C . ALA A 1 110 ? 0.673 6.201 14.708 1.00 94.50 110 ALA A C 1
ATOM 849 O O . ALA A 1 110 ? -0.126 5.717 15.506 1.00 94.50 110 ALA A O 1
ATOM 850 N N . ASP A 1 111 ? 1.309 7.350 14.939 1.00 92.94 111 ASP A N 1
ATOM 851 C CA . ASP A 1 111 ? 1.240 8.049 16.228 1.00 92.94 111 ASP A CA 1
ATOM 852 C C . ASP A 1 111 ? -0.078 8.815 16.433 1.00 92.94 111 ASP A C 1
ATOM 854 O O . ASP A 1 111 ? -0.671 8.792 17.512 1.00 92.94 111 ASP A O 1
ATOM 858 N N . ALA A 1 112 ? -0.543 9.533 15.406 1.00 92.19 112 ALA A N 1
ATOM 859 C CA . ALA A 1 112 ? -1.649 10.483 15.525 1.00 92.19 112 ALA A CA 1
ATOM 860 C C . ALA A 1 112 ? -2.535 10.500 14.263 1.00 92.19 112 ALA A C 1
ATOM 862 O O . ALA A 1 112 ? -2.590 11.513 13.552 1.00 92.19 112 ALA A O 1
ATOM 863 N N . PRO A 1 113 ? -3.291 9.421 13.977 1.00 91.69 113 PRO A N 1
ATOM 864 C CA . PRO A 1 113 ? -3.978 9.252 12.697 1.00 91.69 113 PRO A CA 1
ATOM 865 C C . PRO A 1 113 ? -4.958 10.386 12.394 1.00 91.69 113 PRO A C 1
ATOM 867 O O . PRO A 1 113 ? -4.937 10.957 11.306 1.00 91.69 113 PRO A O 1
ATOM 870 N N . ALA A 1 114 ? -5.774 10.796 13.368 1.00 89.38 114 ALA A N 1
ATOM 871 C CA . ALA A 1 114 ? -6.770 11.844 13.162 1.00 89.38 114 ALA A CA 1
ATOM 872 C C . ALA A 1 114 ? -6.144 13.205 12.803 1.00 89.38 114 ALA A C 1
ATOM 874 O O . ALA A 1 114 ? -6.679 13.917 11.953 1.00 89.38 114 ALA A O 1
ATOM 875 N N . ALA A 1 115 ? -5.026 13.576 13.436 1.00 91.25 115 ALA A N 1
ATOM 876 C CA . ALA A 1 115 ? -4.331 14.834 13.159 1.00 91.25 115 ALA A CA 1
ATOM 877 C C . ALA A 1 115 ? -3.607 14.784 11.806 1.00 91.25 115 ALA A C 1
ATOM 879 O O . ALA A 1 115 ? -3.731 15.703 10.993 1.00 91.25 115 ALA A O 1
ATOM 880 N N . THR A 1 116 ? -2.912 13.679 11.534 1.00 93.50 116 THR A N 1
ATOM 881 C CA . THR A 1 116 ? -2.176 13.454 10.286 1.00 93.50 116 THR A CA 1
ATOM 882 C C . THR A 1 116 ? -3.104 13.461 9.081 1.00 93.50 116 THR A C 1
ATOM 884 O O . THR A 1 116 ? -2.845 14.161 8.101 1.00 93.50 116 THR A O 1
ATOM 887 N N . LEU A 1 117 ? -4.233 12.757 9.169 1.00 92.00 117 LEU A N 1
ATOM 888 C CA . LEU A 1 117 ? -5.208 12.687 8.087 1.00 92.00 117 LEU A CA 1
ATOM 889 C C . LEU A 1 117 ? -5.895 14.036 7.856 1.00 92.00 117 LEU A C 1
ATOM 891 O O . LEU A 1 117 ? -6.029 14.434 6.703 1.00 92.00 117 LEU A O 1
ATOM 895 N N . ARG A 1 118 ? -6.239 14.792 8.910 1.00 88.62 118 ARG A N 1
ATOM 896 C CA . ARG A 1 118 ? -6.765 16.164 8.762 1.00 88.62 118 ARG A CA 1
ATOM 897 C C . ARG A 1 118 ? -5.797 17.093 8.032 1.00 88.62 118 ARG A C 1
ATOM 899 O O . ARG A 1 118 ? -6.236 17.924 7.248 1.00 88.62 118 ARG A O 1
ATOM 906 N N . ARG A 1 119 ? -4.494 16.963 8.293 1.00 89.44 119 ARG A N 1
ATOM 907 C CA . ARG A 1 119 ? -3.46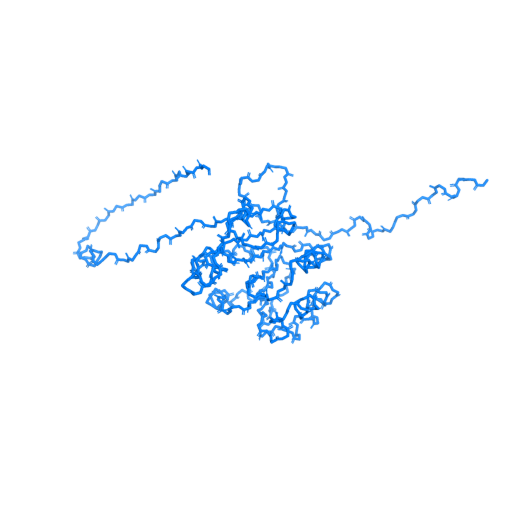9 17.836 7.706 1.00 89.44 119 ARG A CA 1
ATOM 908 C C . ARG A 1 119 ? -3.087 17.445 6.277 1.00 89.44 119 ARG A C 1
ATOM 910 O O . ARG A 1 119 ? -2.747 18.321 5.491 1.00 89.44 119 ARG A O 1
ATOM 917 N N . ARG A 1 120 ? -3.054 16.146 5.964 1.00 88.88 120 ARG A N 1
ATOM 918 C CA . ARG A 1 120 ? -2.441 15.622 4.727 1.00 88.88 120 ARG A CA 1
ATOM 919 C C . ARG A 1 120 ? -3.450 15.106 3.700 1.00 88.88 120 ARG A C 1
ATOM 921 O O . ARG A 1 120 ? -3.087 14.956 2.536 1.00 88.88 120 ARG A O 1
ATOM 928 N N . CYS A 1 121 ? -4.695 14.823 4.091 1.00 88.00 121 CYS A N 1
ATOM 929 C CA . CYS A 1 121 ? -5.716 14.389 3.138 1.00 88.00 121 CYS A CA 1
ATOM 930 C C . CYS A 1 121 ? -6.282 15.582 2.376 1.00 88.00 121 CYS A C 1
ATOM 932 O O . CYS A 1 121 ? -6.683 16.578 2.971 1.00 88.00 121 CYS A O 1
ATOM 934 N N . ARG A 1 122 ? -6.419 15.430 1.058 1.00 79.12 122 ARG A N 1
ATOM 935 C CA . ARG A 1 122 ? -7.185 16.378 0.240 1.00 79.12 122 ARG A CA 1
ATOM 936 C C . ARG A 1 122 ? -8.689 16.234 0.490 1.00 79.12 122 ARG A C 1
ATOM 938 O O . ARG A 1 122 ? -9.420 17.214 0.439 1.00 79.12 122 ARG A O 1
ATOM 945 N N . ALA A 1 123 ? -9.124 15.004 0.744 1.00 74.50 123 ALA A N 1
ATOM 946 C CA . ALA A 1 123 ? -10.486 14.652 1.116 1.00 74.50 123 ALA A CA 1
ATOM 947 C C . ALA A 1 123 ? -10.408 13.694 2.316 1.00 74.50 123 ALA A C 1
ATOM 949 O O . ALA A 1 123 ? -10.084 12.517 2.122 1.00 74.50 123 ALA A O 1
ATOM 950 N N . PRO A 1 124 ? -10.571 14.188 3.557 1.00 78.94 124 PRO A N 1
ATOM 951 C CA . PRO A 1 124 ? -10.626 13.322 4.726 1.00 78.94 124 PRO A CA 1
ATOM 952 C C . PRO A 1 124 ? -11.958 12.561 4.762 1.00 78.94 124 PRO A C 1
ATOM 954 O O . PRO A 1 124 ? -12.992 13.101 4.365 1.00 78.94 124 PRO A O 1
ATOM 957 N N . ALA A 1 125 ? -11.941 11.330 5.281 1.00 76.69 125 ALA A N 1
ATOM 958 C CA . ALA A 1 125 ? -13.166 10.605 5.585 1.00 76.69 125 ALA A CA 1
ATOM 959 C C . ALA A 1 125 ? -14.032 11.418 6.559 1.00 76.69 125 ALA A C 1
ATOM 961 O O . ALA A 1 125 ? -13.530 12.041 7.498 1.00 76.69 125 ALA A O 1
ATOM 962 N N . THR A 1 126 ? -15.335 11.400 6.318 1.00 79.06 126 THR A N 1
ATOM 963 C CA . THR A 1 126 ? -16.355 12.106 7.099 1.00 79.06 126 THR A CA 1
ATOM 964 C C . THR A 1 126 ? -17.111 11.168 8.033 1.00 79.06 126 THR A C 1
ATOM 966 O O . THR A 1 126 ? -17.672 11.618 9.029 1.00 79.06 126 THR A O 1
ATOM 969 N N . ALA A 1 127 ? -17.110 9.865 7.744 1.00 68.25 127 ALA A N 1
ATOM 970 C CA . ALA A 1 127 ? -17.742 8.851 8.569 1.00 68.25 127 ALA A CA 1
ATOM 971 C C . ALA A 1 127 ? -16.761 8.328 9.636 1.00 68.25 127 ALA A C 1
ATOM 973 O O . ALA A 1 127 ? -15.637 7.950 9.293 1.00 68.25 127 ALA A O 1
ATOM 974 N N . PRO A 1 128 ? -17.168 8.241 10.916 1.00 77.50 128 PRO A N 1
ATOM 975 C CA . PRO A 1 128 ? -16.352 7.604 11.940 1.00 77.50 128 PRO A CA 1
ATOM 976 C C . PRO A 1 128 ? -16.278 6.096 11.667 1.00 77.50 128 PRO A C 1
ATOM 978 O O . PRO A 1 128 ? -17.269 5.378 11.795 1.00 77.50 128 PRO A O 1
ATOM 981 N N . ALA A 1 129 ? -15.104 5.612 11.270 1.00 86.19 129 ALA A N 1
ATOM 982 C CA . ALA A 1 129 ? -14.831 4.196 11.050 1.00 86.19 129 ALA A CA 1
ATOM 983 C C . ALA A 1 129 ? -13.375 3.874 11.433 1.00 86.19 129 ALA A C 1
ATOM 985 O O . ALA A 1 129 ? -12.504 4.733 11.271 1.00 86.19 129 ALA A O 1
ATOM 986 N N . PRO A 1 130 ? -13.094 2.659 11.944 1.00 89.81 130 PRO A N 1
ATOM 987 C CA . PRO A 1 130 ? -11.727 2.225 12.210 1.00 89.81 130 PRO A CA 1
ATOM 988 C C . PRO A 1 130 ? -10.924 2.150 10.908 1.00 89.81 130 PRO A C 1
ATOM 990 O O . PRO A 1 130 ? -11.485 1.897 9.838 1.00 89.81 130 PRO A O 1
ATOM 993 N N . LEU A 1 131 ? -9.611 2.363 11.002 1.00 93.50 131 LEU A N 1
ATOM 994 C CA . LEU A 1 131 ? -8.710 2.252 9.860 1.00 93.50 131 LEU A CA 1
ATOM 995 C C . LEU A 1 131 ? -8.562 0.780 9.460 1.00 93.50 131 LEU A C 1
ATOM 997 O O . LEU A 1 131 ? -7.857 0.020 10.115 1.00 93.50 131 LEU A O 1
ATOM 1001 N N . ALA A 1 132 ? -9.211 0.396 8.366 1.00 95.12 132 ALA A N 1
ATOM 1002 C CA . ALA A 1 132 ? -9.206 -0.975 7.882 1.00 95.12 132 ALA A CA 1
ATOM 1003 C C . ALA A 1 132 ? -8.013 -1.271 6.979 1.00 95.12 132 ALA A C 1
ATOM 1005 O O . ALA A 1 132 ? -7.439 -2.355 7.064 1.00 95.12 132 ALA A O 1
ATOM 1006 N N . ALA A 1 133 ? -7.630 -0.324 6.118 1.00 97.50 133 ALA A N 1
ATOM 1007 C CA . ALA A 1 133 ? -6.537 -0.538 5.180 1.00 97.50 133 ALA A CA 1
ATOM 1008 C C . ALA A 1 133 ? -5.770 0.735 4.817 1.00 97.50 133 ALA A C 1
ATOM 1010 O O . ALA A 1 133 ? -6.332 1.832 4.761 1.00 97.50 133 ALA A O 1
ATOM 1011 N N . VAL A 1 134 ? -4.490 0.554 4.495 1.00 98.12 134 VAL A N 1
ATOM 1012 C CA . VAL A 1 134 ? -3.638 1.565 3.865 1.00 98.12 134 VAL A CA 1
ATOM 1013 C C . VAL A 1 134 ? -3.161 1.060 2.512 1.00 98.12 134 VAL A C 1
ATOM 1015 O O . VAL A 1 134 ? -2.567 -0.011 2.410 1.00 98.12 134 VAL A O 1
ATOM 1018 N N . VAL A 1 135 ? -3.422 1.852 1.478 1.00 98.19 135 VAL A N 1
ATOM 1019 C CA . VAL A 1 135 ? -3.023 1.603 0.096 1.00 98.19 135 VAL A CA 1
ATOM 1020 C C . VAL A 1 135 ? -1.896 2.559 -0.279 1.00 98.19 135 VAL A C 1
ATOM 1022 O O . VAL A 1 135 ? -2.064 3.773 -0.159 1.00 98.19 135 VAL A O 1
ATOM 1025 N N . LEU A 1 136 ? -0.769 2.024 -0.748 1.00 97.81 136 LEU A N 1
ATOM 1026 C CA . LEU A 1 136 ? 0.348 2.791 -1.303 1.00 97.81 136 LEU A CA 1
ATOM 1027 C C . LEU A 1 136 ? 0.493 2.474 -2.795 1.00 97.81 136 LEU A C 1
ATOM 1029 O O . LEU A 1 136 ? 0.868 1.356 -3.146 1.00 97.81 136 LEU A O 1
ATOM 1033 N N . ASP A 1 137 ? 0.217 3.441 -3.666 1.00 95.25 137 ASP A N 1
ATOM 1034 C CA . ASP A 1 137 ? 0.317 3.279 -5.122 1.00 95.25 137 ASP A CA 1
ATOM 1035 C C . ASP A 1 137 ? 0.991 4.522 -5.735 1.00 95.25 137 ASP A C 1
ATOM 1037 O O . ASP A 1 137 ? 0.443 5.616 -5.658 1.00 95.25 137 ASP A O 1
ATOM 1041 N N . ASN A 1 138 ? 2.191 4.469 -6.311 1.00 93.12 138 ASN A N 1
ATOM 1042 C CA . ASN A 1 138 ? 2.988 3.307 -6.701 1.00 93.12 138 ASN A CA 1
ATOM 1043 C C . ASN A 1 138 ? 4.369 3.347 -6.030 1.00 93.12 138 ASN A C 1
ATOM 1045 O O . ASN A 1 138 ? 5.072 4.357 -6.116 1.00 93.12 138 ASN A O 1
ATOM 1049 N N . ILE A 1 139 ? 4.798 2.256 -5.392 1.00 94.31 139 ILE A N 1
ATOM 1050 C CA . ILE A 1 139 ? 6.078 2.232 -4.673 1.00 94.31 139 ILE A CA 1
ATOM 1051 C C . ILE A 1 139 ? 7.298 2.266 -5.608 1.00 94.31 139 ILE A C 1
ATOM 1053 O O . ILE A 1 139 ? 8.350 2.771 -5.220 1.00 94.31 139 ILE A O 1
ATOM 1057 N N . SER A 1 140 ? 7.155 1.802 -6.853 1.00 92.44 140 SER A N 1
ATOM 1058 C CA . SER A 1 140 ? 8.199 1.854 -7.887 1.00 92.44 140 SER A CA 1
ATOM 1059 C C . SER A 1 140 ? 8.456 3.275 -8.399 1.00 92.44 140 SER A C 1
ATOM 1061 O O . SER A 1 140 ? 9.492 3.531 -9.011 1.00 92.44 140 SER A O 1
ATOM 1063 N N . ALA A 1 141 ? 7.539 4.215 -8.143 1.00 90.75 141 ALA A N 1
ATOM 1064 C CA . ALA A 1 141 ? 7.719 5.622 -8.495 1.00 90.75 141 ALA A CA 1
ATOM 1065 C C . ALA A 1 141 ? 8.721 6.340 -7.573 1.00 90.75 141 ALA A C 1
ATOM 1067 O O . ALA A 1 141 ? 9.269 7.383 -7.936 1.00 90.75 141 ALA A O 1
ATOM 1068 N N . TYR A 1 142 ? 8.994 5.792 -6.386 1.00 91.00 142 TYR A N 1
ATOM 1069 C CA . TYR A 1 142 ? 9.978 6.370 -5.483 1.00 91.00 142 TYR A CA 1
ATOM 1070 C C . TYR A 1 142 ? 11.396 6.039 -5.939 1.00 91.00 142 TYR A C 1
ATOM 1072 O O . TYR A 1 142 ? 11.791 4.878 -6.028 1.00 91.00 142 TYR A O 1
ATOM 1080 N N . ARG A 1 143 ? 12.215 7.079 -6.127 1.00 81.31 143 ARG A N 1
ATOM 1081 C CA . ARG A 1 143 ? 13.673 6.937 -6.256 1.00 81.31 143 ARG A CA 1
ATOM 1082 C C . ARG A 1 143 ? 14.284 6.628 -4.888 1.00 81.31 143 ARG A C 1
ATOM 1084 O O . ARG A 1 143 ? 14.868 7.500 -4.249 1.00 81.31 143 ARG A O 1
ATOM 1091 N N . ALA A 1 144 ? 14.080 5.407 -4.415 1.00 79.12 144 ALA A N 1
ATOM 1092 C CA . ALA A 1 144 ? 14.601 4.925 -3.148 1.00 79.12 144 ALA A CA 1
ATOM 1093 C C . ALA A 1 144 ? 15.785 3.977 -3.402 1.00 79.12 144 ALA A C 1
ATOM 1095 O O . ALA A 1 144 ? 15.682 3.106 -4.267 1.00 79.12 144 ALA A O 1
ATOM 1096 N N . PRO A 1 145 ? 16.908 4.105 -2.672 1.00 77.81 145 PRO A N 1
ATOM 1097 C CA . PRO A 1 145 ? 17.943 3.081 -2.719 1.00 77.81 145 PRO A CA 1
ATOM 1098 C C . PRO A 1 145 ? 17.372 1.753 -2.181 1.00 77.81 145 PRO A C 1
ATOM 1100 O O . PRO A 1 145 ? 16.539 1.798 -1.273 1.00 77.81 145 PRO A O 1
ATOM 1103 N N . PRO A 1 146 ? 17.812 0.577 -2.669 1.00 71.31 146 PRO A N 1
ATOM 1104 C CA . PRO A 1 146 ? 17.227 -0.719 -2.291 1.00 71.31 146 PRO A CA 1
ATOM 1105 C C . PRO A 1 146 ? 17.110 -0.939 -0.773 1.00 71.31 146 PRO A C 1
ATOM 1107 O O . PRO A 1 146 ? 16.058 -1.336 -0.273 1.00 71.31 146 PRO A O 1
ATOM 1110 N N . ALA A 1 147 ? 18.136 -0.540 -0.011 1.00 76.12 147 ALA A N 1
ATOM 1111 C CA . ALA A 1 147 ? 18.154 -0.634 1.452 1.00 76.12 147 ALA A CA 1
ATOM 1112 C C . ALA A 1 147 ? 17.033 0.164 2.154 1.00 76.12 147 ALA A C 1
ATOM 1114 O O . ALA A 1 147 ? 16.683 -0.113 3.304 1.00 76.12 147 ALA A O 1
ATOM 1115 N N . ALA A 1 148 ? 16.453 1.159 1.482 1.00 87.38 148 ALA A N 1
ATOM 1116 C CA . ALA A 1 148 ? 15.427 2.022 2.044 1.00 87.38 148 ALA A CA 1
ATOM 1117 C C . ALA A 1 148 ? 14.056 1.328 2.131 1.00 87.38 148 ALA A C 1
ATOM 1119 O O . ALA A 1 148 ? 13.277 1.643 3.032 1.00 87.38 148 ALA A O 1
ATOM 1120 N N . LEU A 1 149 ? 13.774 0.330 1.283 1.00 91.75 149 LEU A N 1
ATOM 1121 C CA . LEU A 1 149 ? 12.515 -0.426 1.335 1.00 91.75 149 LEU A CA 1
ATOM 1122 C C . LEU A 1 149 ? 12.364 -1.236 2.633 1.00 91.75 149 LEU A C 1
ATOM 1124 O O . LEU A 1 149 ? 11.250 -1.409 3.125 1.00 91.75 149 LEU A O 1
ATOM 1128 N N . GLY A 1 150 ? 13.473 -1.625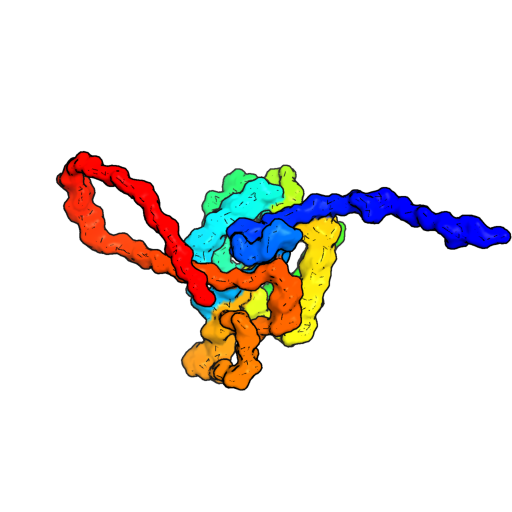 3.271 1.00 92.75 150 GLY A N 1
ATOM 1129 C CA . GLY A 1 150 ? 13.443 -2.197 4.619 1.00 92.75 150 GLY A CA 1
ATOM 1130 C C . GLY A 1 150 ? 12.923 -1.214 5.678 1.00 92.75 150 GLY A C 1
ATOM 1131 O O . GLY A 1 150 ? 12.238 -1.619 6.616 1.00 92.75 150 GLY A O 1
ATOM 1132 N N . ALA A 1 151 ? 13.194 0.089 5.530 1.00 93.56 151 ALA A N 1
ATOM 1133 C CA . ALA A 1 151 ? 12.631 1.115 6.411 1.00 93.56 151 ALA A CA 1
ATOM 1134 C C . ALA A 1 151 ? 11.129 1.311 6.167 1.00 93.56 151 ALA A C 1
ATOM 1136 O O . ALA A 1 151 ? 10.375 1.440 7.129 1.00 93.56 151 ALA A O 1
ATOM 1137 N N . LEU A 1 152 ? 10.691 1.257 4.903 1.00 95.44 152 LEU A N 1
ATOM 1138 C CA . LEU A 1 152 ? 9.267 1.259 4.563 1.00 95.44 152 LEU A CA 1
ATOM 1139 C C . LEU A 1 152 ? 8.553 0.069 5.201 1.00 95.44 152 LEU A C 1
ATOM 1141 O O . LEU A 1 152 ? 7.525 0.260 5.842 1.00 95.44 152 LEU A O 1
ATOM 1145 N N . ARG A 1 153 ? 9.116 -1.140 5.098 1.00 95.19 153 ARG A N 1
ATOM 1146 C CA . ARG A 1 153 ? 8.525 -2.330 5.715 1.00 95.19 153 ARG A CA 1
ATOM 1147 C C . ARG A 1 153 ? 8.335 -2.166 7.225 1.00 95.19 153 ARG A C 1
ATOM 1149 O O . ARG A 1 153 ? 7.235 -2.393 7.713 1.00 95.19 153 ARG A O 1
ATOM 1156 N N . ARG A 1 154 ? 9.357 -1.693 7.946 1.00 95.62 154 ARG A N 1
ATOM 1157 C CA . ARG A 1 154 ? 9.253 -1.433 9.394 1.00 95.62 154 ARG A CA 1
ATOM 1158 C C . ARG A 1 154 ? 8.202 -0.375 9.734 1.00 95.62 154 ARG A C 1
ATOM 1160 O O . ARG A 1 154 ? 7.494 -0.517 10.725 1.00 95.62 154 ARG A O 1
ATOM 1167 N N . ALA A 1 155 ? 8.089 0.677 8.923 1.00 96.12 155 ALA A N 1
ATOM 1168 C CA . ALA A 1 155 ? 7.063 1.701 9.114 1.00 96.12 155 ALA A CA 1
ATOM 1169 C C . ALA A 1 155 ? 5.646 1.131 8.925 1.00 96.12 155 ALA A C 1
ATOM 1171 O O . ALA A 1 155 ? 4.748 1.450 9.702 1.00 96.12 155 ALA A O 1
ATOM 1172 N N . LEU A 1 156 ? 5.455 0.254 7.933 1.00 96.44 156 LEU A N 1
ATOM 1173 C CA . LEU A 1 156 ? 4.192 -0.450 7.709 1.00 96.44 156 LEU A CA 1
ATOM 1174 C C . LEU A 1 156 ? 3.867 -1.386 8.877 1.00 96.44 156 LEU A C 1
ATOM 1176 O O . LEU A 1 156 ? 2.772 -1.308 9.417 1.00 96.44 156 LEU A O 1
ATOM 1180 N N . GLU A 1 157 ? 4.821 -2.198 9.335 1.00 95.06 157 GLU A N 1
ATOM 1181 C CA . GLU A 1 157 ? 4.634 -3.084 10.495 1.00 95.06 157 GLU A CA 1
ATOM 1182 C C . GLU A 1 157 ? 4.249 -2.310 11.758 1.00 95.06 157 GLU A C 1
ATOM 1184 O O . GLU A 1 157 ? 3.331 -2.701 12.477 1.00 95.06 157 GLU A O 1
ATOM 1189 N N . HIS A 1 158 ? 4.909 -1.179 12.011 1.00 94.56 158 HIS A N 1
ATOM 1190 C CA . HIS A 1 158 ? 4.572 -0.316 13.137 1.00 94.56 158 HIS A CA 1
ATOM 1191 C C . HIS A 1 158 ? 3.132 0.208 13.045 1.00 94.56 158 HIS A C 1
ATOM 1193 O O . HIS A 1 158 ? 2.387 0.149 14.024 1.00 94.56 158 HIS A O 1
ATOM 1199 N N . LEU A 1 159 ? 2.712 0.648 11.856 1.00 94.69 159 LEU A N 1
ATOM 1200 C CA . LEU A 1 159 ? 1.348 1.101 11.603 1.00 94.69 159 LEU A CA 1
ATOM 1201 C C . LEU A 1 159 ? 0.315 -0.015 11.842 1.00 94.69 159 LEU A C 1
ATOM 1203 O O . LEU A 1 159 ? -0.722 0.226 12.461 1.00 94.69 159 LEU A O 1
ATOM 1207 N N . GLN A 1 160 ? 0.608 -1.242 11.405 1.00 94.06 160 GLN A N 1
ATOM 1208 C CA . GLN A 1 160 ? -0.259 -2.404 11.625 1.00 94.06 160 GLN A CA 1
ATOM 1209 C C . GLN A 1 160 ? -0.356 -2.791 13.099 1.00 94.06 160 GLN A C 1
ATOM 1211 O O . GLN A 1 160 ? -1.436 -3.142 13.570 1.00 94.06 160 GLN A O 1
ATOM 1216 N N . LEU A 1 161 ? 0.748 -2.721 13.845 1.00 91.94 161 LEU A N 1
ATOM 1217 C CA . LEU A 1 161 ? 0.741 -2.972 15.287 1.00 91.94 161 LEU A CA 1
ATOM 1218 C C . LEU A 1 161 ? -0.075 -1.915 16.039 1.00 91.94 161 LEU A C 1
ATOM 1220 O O . LEU A 1 161 ? -0.781 -2.254 16.987 1.00 91.94 161 LEU A O 1
ATOM 1224 N N . ALA A 1 162 ? -0.006 -0.656 15.601 1.00 91.94 162 ALA A N 1
ATOM 1225 C CA . ALA A 1 162 ? -0.717 0.454 16.225 1.00 91.94 162 ALA A CA 1
ATOM 1226 C C . ALA A 1 162 ? -2.228 0.450 15.931 1.00 91.94 162 ALA A C 1
ATOM 1228 O O . ALA A 1 162 ? -3.018 0.738 16.829 1.00 91.94 162 ALA A O 1
ATOM 1229 N N . HIS A 1 163 ? -2.643 0.105 14.703 1.00 92.56 163 HIS A N 1
ATOM 1230 C CA . HIS A 1 163 ? -4.035 0.298 14.250 1.00 92.56 163 HIS A CA 1
ATOM 1231 C C . HIS A 1 163 ? -4.745 -0.959 13.747 1.00 92.56 163 HIS A C 1
ATOM 1233 O O . HIS A 1 163 ? -5.947 -0.914 13.508 1.00 92.56 163 HIS A O 1
ATOM 1239 N N . GLY A 1 164 ? -4.045 -2.081 13.575 1.00 93.44 164 GLY A N 1
ATOM 1240 C CA . GLY A 1 164 ? -4.632 -3.319 13.051 1.00 93.44 164 GLY A CA 1
ATOM 1241 C C . GLY A 1 164 ? -5.018 -3.265 11.572 1.00 93.44 164 GLY A C 1
ATOM 1242 O O . GLY A 1 164 ? -5.707 -4.158 11.086 1.00 93.44 164 GLY A O 1
ATOM 1243 N N . CYS A 1 165 ? -4.612 -2.228 10.840 1.00 95.94 165 CYS A N 1
ATOM 1244 C CA . CYS A 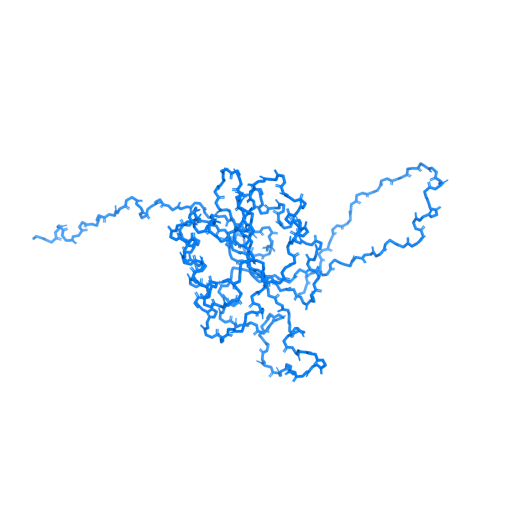1 165 ? -4.968 -2.075 9.436 1.00 95.94 165 CYS A CA 1
ATOM 1245 C C . CYS A 1 165 ? -4.244 -3.095 8.547 1.00 95.94 165 CYS A C 1
ATOM 1247 O O . CYS A 1 165 ? -3.095 -3.457 8.794 1.00 95.94 165 CYS A O 1
ATOM 1249 N N . ALA A 1 166 ? -4.881 -3.499 7.455 1.00 97.06 166 ALA A N 1
ATOM 1250 C CA . ALA A 1 166 ? -4.203 -4.219 6.392 1.00 97.06 166 ALA A CA 1
ATOM 1251 C C . ALA A 1 166 ? -3.417 -3.248 5.498 1.00 97.06 166 ALA A C 1
ATOM 1253 O O . ALA A 1 166 ? -3.715 -2.053 5.429 1.00 97.06 166 ALA A O 1
ATOM 1254 N N . VAL A 1 167 ? -2.416 -3.750 4.788 1.00 97.94 167 VAL A N 1
ATOM 1255 C CA . VAL A 1 167 ? -1.566 -2.939 3.920 1.00 97.94 167 VAL A CA 1
ATOM 1256 C C . VAL A 1 167 ? -1.569 -3.519 2.518 1.00 97.94 167 VAL A C 1
ATOM 1258 O O . VAL A 1 167 ? -1.289 -4.696 2.306 1.00 97.94 167 VAL A O 1
ATOM 1261 N N . LEU A 1 168 ? -1.854 -2.657 1.552 1.00 97.94 168 LEU A N 1
ATOM 1262 C CA . LEU A 1 168 ? -1.801 -2.957 0.135 1.00 97.94 168 LEU A CA 1
ATOM 1263 C C . LEU A 1 168 ? -0.783 -2.024 -0.510 1.00 97.94 168 LEU A C 1
ATOM 1265 O O . LEU A 1 168 ? -0.934 -0.806 -0.472 1.00 97.94 168 LEU A O 1
ATOM 1269 N N . THR A 1 169 ? 0.251 -2.578 -1.122 1.00 97.69 169 THR A N 1
ATOM 1270 C CA . THR A 1 169 ? 1.208 -1.794 -1.908 1.00 97.69 169 THR A CA 1
ATOM 1271 C C . THR A 1 169 ? 1.112 -2.188 -3.370 1.00 97.69 169 THR A C 1
ATOM 1273 O O . THR A 1 169 ? 0.883 -3.354 -3.674 1.00 97.69 169 THR A O 1
ATOM 1276 N N . VAL A 1 170 ? 1.270 -1.224 -4.270 1.00 96.88 170 VAL A N 1
ATOM 1277 C CA . VAL A 1 170 ? 1.294 -1.453 -5.717 1.00 96.88 170 VAL A CA 1
ATOM 1278 C C . VAL A 1 170 ? 2.657 -1.036 -6.245 1.00 96.88 170 VAL A C 1
ATOM 1280 O O . VAL A 1 170 ? 3.140 0.048 -5.916 1.00 96.88 170 VAL A O 1
ATOM 1283 N N . GLY A 1 171 ? 3.287 -1.903 -7.026 1.00 95.12 171 GLY A N 1
ATOM 1284 C CA . GLY A 1 171 ? 4.542 -1.655 -7.726 1.00 95.12 171 GLY A CA 1
ATOM 1285 C C . GLY A 1 171 ? 4.393 -1.971 -9.206 1.00 95.12 171 GLY A C 1
ATOM 1286 O O . GLY A 1 171 ? 3.491 -2.706 -9.600 1.00 95.12 171 GLY A O 1
ATOM 1287 N N . TYR A 1 172 ? 5.270 -1.416 -10.032 1.00 94.00 172 TYR A N 1
ATOM 1288 C CA . TYR A 1 172 ? 5.321 -1.763 -11.446 1.00 94.00 172 TYR A CA 1
ATOM 1289 C C . TYR A 1 172 ? 6.125 -3.037 -11.718 1.00 94.00 172 TYR A C 1
ATOM 1291 O O . TYR A 1 172 ? 6.997 -3.427 -10.932 1.00 94.00 172 TYR A O 1
ATOM 1299 N N . GLY A 1 173 ? 5.822 -3.669 -12.851 1.00 92.62 173 GLY A N 1
ATOM 1300 C CA . GLY A 1 173 ? 6.573 -4.793 -13.392 1.00 92.62 173 GLY A CA 1
ATOM 1301 C C . GLY A 1 173 ? 7.936 -4.403 -13.959 1.00 92.62 173 GLY A C 1
ATOM 1302 O O . GLY A 1 173 ? 8.316 -3.231 -13.956 1.00 92.62 173 GLY A O 1
ATOM 1303 N N . ILE A 1 174 ? 8.688 -5.403 -14.424 1.00 91.19 174 ILE A N 1
ATOM 1304 C CA . ILE A 1 174 ? 10.041 -5.250 -14.993 1.00 91.19 174 ILE A CA 1
ATOM 1305 C C . ILE A 1 174 ? 10.057 -4.202 -16.112 1.00 91.19 174 ILE A C 1
ATOM 1307 O O . ILE A 1 174 ? 10.967 -3.378 -16.160 1.00 91.19 174 ILE A O 1
ATOM 1311 N N . GLU A 1 175 ? 9.011 -4.181 -16.934 1.00 89.12 175 GLU A N 1
ATOM 1312 C CA . GLU A 1 175 ? 8.847 -3.327 -18.108 1.00 89.12 175 GLU A CA 1
ATOM 1313 C C . GLU A 1 175 ? 9.008 -1.835 -17.774 1.00 89.12 175 GLU A C 1
ATOM 1315 O O . GLU A 1 175 ? 9.614 -1.080 -18.531 1.00 89.12 175 GLU A O 1
ATOM 1320 N N . TYR A 1 176 ? 8.526 -1.399 -16.606 1.00 90.75 176 TYR A N 1
ATOM 1321 C CA . TYR A 1 176 ? 8.687 -0.015 -16.150 1.00 90.75 176 TYR A CA 1
ATOM 1322 C C . TYR A 1 176 ? 10.154 0.354 -15.901 1.00 90.75 176 TYR A C 1
ATOM 1324 O O . TYR A 1 176 ? 10.588 1.469 -16.191 1.00 90.75 176 TYR A O 1
ATOM 1332 N N . TYR A 1 177 ? 10.927 -0.578 -15.353 1.00 89.81 177 TYR A N 1
ATOM 1333 C CA . TYR A 1 177 ? 12.315 -0.341 -14.973 1.00 89.81 177 TYR A CA 1
ATOM 1334 C C . TYR A 1 177 ? 13.289 -0.431 -16.143 1.00 89.81 177 TYR A C 1
ATOM 1336 O O . TYR A 1 177 ? 14.421 0.030 -16.008 1.00 89.81 177 TYR A O 1
ATOM 1344 N N . GLU A 1 178 ? 12.880 -1.035 -17.258 1.00 90.81 178 GLU A N 1
ATOM 1345 C CA . GLU A 1 178 ? 13.683 -1.074 -18.482 1.00 90.81 178 GLU A CA 1
ATOM 1346 C C . GLU A 1 178 ? 13.756 0.288 -19.171 1.00 90.81 178 GLU A C 1
ATOM 1348 O O . GLU A 1 178 ? 14.668 0.540 -19.958 1.00 90.81 178 GLU A O 1
ATOM 1353 N N . GLY A 1 179 ? 12.853 1.201 -18.811 1.00 89.12 179 GLY A N 1
ATOM 1354 C CA . GLY A 1 179 ? 12.806 2.549 -19.349 1.00 89.12 179 GLY A CA 1
ATOM 1355 C C . GLY A 1 179 ? 12.311 2.597 -20.792 1.00 89.12 179 GLY A C 1
ATOM 1356 O O . GLY A 1 179 ? 11.970 1.591 -21.415 1.00 89.12 179 GLY A O 1
ATOM 1357 N N . VAL A 1 180 ? 12.260 3.812 -21.335 1.00 89.00 180 VAL A N 1
ATOM 1358 C CA . VAL A 1 180 ? 11.864 4.033 -22.730 1.00 89.00 180 VAL A CA 1
ATOM 1359 C C . VAL A 1 180 ? 12.901 3.374 -23.638 1.00 89.00 180 VAL A C 1
ATOM 1361 O O . VAL A 1 180 ? 14.101 3.542 -23.407 1.00 89.00 180 VAL A O 1
ATOM 1364 N N . GLU A 1 181 ? 12.425 2.605 -24.621 1.00 88.19 181 GLU A N 1
ATOM 1365 C CA . GLU A 1 181 ? 13.258 1.889 -25.602 1.00 88.19 181 GLU A CA 1
ATOM 1366 C C . GLU A 1 181 ? 14.319 0.973 -24.964 1.00 88.19 181 GLU A C 1
ATOM 1368 O O . GLU A 1 181 ? 15.411 0.802 -25.501 1.00 88.19 181 GLU A O 1
ATOM 1373 N N . SER A 1 182 ? 14.010 0.388 -23.799 1.00 88.00 182 SER A N 1
ATOM 1374 C CA . SER A 1 182 ? 14.921 -0.500 -23.062 1.00 88.00 182 SER A CA 1
ATOM 1375 C C . SER A 1 182 ? 16.279 0.147 -22.752 1.00 88.00 182 SER A C 1
ATOM 1377 O O . SER A 1 182 ? 17.315 -0.516 -22.759 1.00 88.00 182 SER A O 1
ATOM 1379 N N . SER A 1 183 ? 16.278 1.451 -22.456 1.00 92.75 183 SER A N 1
ATOM 1380 C CA . SER A 1 183 ? 17.466 2.226 -22.061 1.00 92.75 183 SER A CA 1
ATOM 1381 C C . SER A 1 183 ? 18.177 1.696 -20.806 1.00 92.75 183 SER A C 1
ATOM 1383 O O . SER A 1 183 ? 19.362 1.971 -20.611 1.00 92.75 183 SER A O 1
ATOM 1385 N N . PHE A 1 184 ? 17.493 0.903 -19.976 1.00 90.31 184 PHE A N 1
ATOM 1386 C CA . PHE A 1 184 ? 18.033 0.256 -18.777 1.00 90.31 184 PHE A CA 1
ATOM 1387 C C . PHE A 1 184 ? 17.718 -1.249 -18.772 1.00 90.31 184 PHE A C 1
ATOM 1389 O O . PHE A 1 184 ? 16.978 -1.716 -17.901 1.00 90.31 184 PHE A O 1
ATOM 1396 N N . PRO A 1 185 ? 18.258 -2.022 -19.729 1.00 88.69 185 PRO A N 1
ATOM 1397 C CA . PRO A 1 185 ? 17.823 -3.390 -19.969 1.00 88.69 185 PRO A CA 1
ATOM 1398 C C . PRO A 1 185 ? 18.083 -4.274 -18.751 1.00 88.69 185 PRO A C 1
ATOM 1400 O O . PRO A 1 185 ? 19.143 -4.204 -18.116 1.00 88.69 185 PRO A O 1
ATOM 1403 N N . THR A 1 186 ? 17.113 -5.128 -18.444 1.00 85.94 186 THR A N 1
ATOM 1404 C CA . THR A 1 186 ? 17.208 -6.055 -17.323 1.00 85.94 186 THR A CA 1
ATOM 1405 C C . THR A 1 186 ? 18.239 -7.136 -17.624 1.00 85.94 186 THR A C 1
ATOM 1407 O O . THR A 1 186 ? 18.153 -7.835 -18.635 1.00 85.94 186 THR A O 1
ATOM 1410 N N . ARG A 1 187 ? 19.233 -7.297 -16.747 1.00 85.44 187 ARG A N 1
ATOM 1411 C CA . ARG A 1 187 ? 20.264 -8.331 -16.919 1.00 85.44 187 ARG A CA 1
ATOM 1412 C C . ARG A 1 187 ? 19.803 -9.672 -16.355 1.00 85.44 187 ARG A C 1
ATOM 1414 O O . ARG A 1 187 ? 19.035 -9.736 -15.394 1.00 85.44 187 ARG A O 1
ATOM 1421 N N . ALA A 1 188 ? 20.327 -10.758 -16.923 1.00 76.50 188 ALA A N 1
ATOM 1422 C CA . ALA A 1 188 ? 20.119 -12.100 -16.391 1.00 76.50 188 ALA A CA 1
ATOM 1423 C C . ALA A 1 188 ? 20.591 -12.167 -14.924 1.00 76.50 188 ALA A C 1
ATOM 1425 O O . ALA A 1 188 ? 21.739 -11.841 -14.627 1.00 76.50 188 ALA A O 1
ATOM 1426 N N . GLY A 1 189 ? 19.695 -12.560 -14.015 1.00 74.62 189 GLY A N 1
ATOM 1427 C CA . GLY A 1 189 ? 19.959 -12.631 -12.573 1.00 74.62 189 GLY A CA 1
ATOM 1428 C C . GLY A 1 189 ? 19.598 -11.379 -11.763 1.00 74.62 189 GLY A C 1
ATOM 1429 O O . GLY A 1 189 ? 19.660 -11.438 -10.539 1.00 74.62 189 GLY A O 1
ATOM 1430 N N . GLU A 1 190 ? 19.179 -10.271 -12.392 1.00 74.25 190 GLU A N 1
ATOM 1431 C CA . GLU A 1 190 ? 18.657 -9.095 -11.663 1.00 74.25 190 GLU A CA 1
ATOM 1432 C C . GLU A 1 190 ? 17.203 -9.266 -11.199 1.00 74.25 190 GLU A C 1
ATOM 1434 O O . GLU A 1 190 ? 16.740 -8.536 -10.323 1.00 74.25 190 GLU A O 1
ATOM 1439 N N . VAL A 1 191 ? 16.480 -10.221 -11.782 1.00 77.50 191 VAL A N 1
ATOM 1440 C CA . VAL A 1 191 ? 15.081 -10.505 -11.458 1.00 77.50 191 VAL A CA 1
ATOM 1441 C C . VAL A 1 191 ? 15.022 -11.742 -10.578 1.00 77.50 191 VAL A C 1
ATOM 1443 O O . VAL A 1 191 ? 15.545 -12.797 -10.936 1.00 77.50 191 VAL A O 1
ATOM 1446 N N . GLY A 1 192 ? 14.388 -11.593 -9.417 1.00 77.44 192 GLY A N 1
ATOM 1447 C CA . GLY A 1 192 ? 14.072 -12.704 -8.528 1.00 77.44 192 GLY A CA 1
ATOM 1448 C C . GLY A 1 192 ? 12.860 -13.517 -9.012 1.00 77.44 192 GLY A C 1
ATOM 1449 O O . GLY A 1 192 ? 12.517 -13.501 -10.191 1.00 77.44 192 GLY A O 1
ATOM 1450 N N . PRO A 1 193 ? 12.155 -14.216 -8.109 1.00 85.75 193 PRO A N 1
ATOM 1451 C CA . PRO A 1 193 ? 10.988 -15.021 -8.477 1.00 85.75 193 PRO A CA 1
ATOM 1452 C C . PRO A 1 193 ? 9.747 -14.184 -8.846 1.00 85.75 193 PRO A C 1
ATOM 1454 O O . PRO A 1 193 ? 8.754 -14.739 -9.309 1.00 85.75 193 PRO A O 1
ATOM 1457 N N . TRP A 1 194 ? 9.775 -12.864 -8.631 1.00 89.50 194 TRP A N 1
ATOM 1458 C CA . TRP A 1 194 ? 8.651 -11.961 -8.890 1.00 89.50 194 TRP A CA 1
ATOM 1459 C C . TRP A 1 194 ? 8.914 -11.071 -10.109 1.00 89.50 194 TRP A C 1
ATOM 1461 O O . TRP A 1 194 ? 10.049 -10.632 -10.296 1.00 89.50 194 TRP A O 1
ATOM 1471 N N . PRO A 1 195 ? 7.881 -10.735 -10.907 1.00 90.69 195 PRO A N 1
ATOM 1472 C CA . PRO A 1 195 ? 8.038 -9.973 -12.144 1.00 90.69 195 PRO A CA 1
ATOM 1473 C C . PRO A 1 195 ? 8.183 -8.464 -11.885 1.00 90.69 195 PRO A C 1
ATOM 1475 O O . PRO A 1 195 ? 7.445 -7.662 -12.441 1.00 90.69 195 PRO A O 1
ATOM 1478 N N . THR A 1 196 ? 9.116 -8.056 -11.024 1.00 91.50 196 THR A N 1
ATOM 1479 C CA . THR A 1 196 ? 9.432 -6.655 -10.697 1.00 91.50 196 THR A CA 1
ATOM 1480 C C . THR A 1 196 ? 10.900 -6.528 -10.265 1.00 91.50 196 THR A C 1
ATOM 1482 O O . THR A 1 196 ? 11.510 -7.515 -9.858 1.00 91.50 196 THR A O 1
ATOM 1485 N N . ARG A 1 197 ? 11.476 -5.318 -10.327 1.00 90.12 197 ARG A N 1
ATOM 1486 C CA . ARG A 1 197 ? 12.848 -5.019 -9.850 1.00 90.12 197 ARG A CA 1
ATOM 1487 C C . ARG A 1 197 ? 12.887 -4.390 -8.453 1.00 90.12 197 ARG A C 1
ATOM 1489 O O . ARG A 1 197 ? 13.900 -3.819 -8.053 1.00 90.12 197 ARG A O 1
ATOM 1496 N N . LEU A 1 198 ? 11.786 -4.459 -7.705 1.00 90.50 198 LEU A N 1
ATOM 1497 C CA . LEU A 1 198 ? 11.804 -4.122 -6.282 1.00 90.50 198 LEU A CA 1
ATOM 1498 C C . LEU A 1 198 ? 12.729 -5.066 -5.506 1.00 90.50 198 LEU A C 1
ATOM 1500 O O . LEU A 1 198 ? 12.950 -6.211 -5.896 1.00 90.50 198 LEU A O 1
ATOM 1504 N N . ASP A 1 199 ? 13.248 -4.570 -4.384 1.00 90.19 199 ASP A N 1
ATOM 1505 C CA . ASP A 1 199 ? 14.168 -5.323 -3.536 1.00 90.19 199 ASP A CA 1
ATOM 1506 C C . ASP A 1 199 ? 13.573 -6.675 -3.097 1.00 90.19 199 ASP A C 1
ATOM 1508 O O . ASP A 1 199 ? 12.435 -6.760 -2.620 1.00 90.19 199 ASP A O 1
ATOM 1512 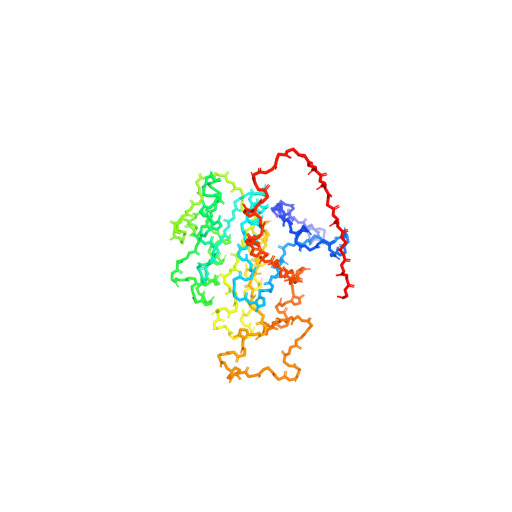N N . HIS A 1 200 ? 14.366 -7.740 -3.235 1.00 89.44 200 HIS A N 1
ATOM 1513 C CA . HIS A 1 200 ? 13.929 -9.098 -2.922 1.00 89.44 200 HIS A CA 1
ATOM 1514 C C . HIS A 1 200 ? 13.588 -9.266 -1.437 1.00 89.44 200 HIS A C 1
ATOM 1516 O O . HIS A 1 200 ? 12.622 -9.952 -1.110 1.00 89.44 200 HIS A O 1
ATOM 1522 N N . ALA A 1 201 ? 14.350 -8.652 -0.524 1.00 90.56 201 ALA A N 1
ATOM 1523 C CA . ALA A 1 201 ? 14.085 -8.770 0.908 1.00 90.56 201 ALA A CA 1
ATOM 1524 C C . ALA A 1 201 ? 12.774 -8.067 1.290 1.00 90.56 201 ALA A C 1
ATOM 1526 O O . ALA A 1 201 ? 12.013 -8.584 2.109 1.00 90.56 201 ALA A O 1
ATOM 1527 N N . TYR A 1 202 ? 12.465 -6.937 0.649 1.00 92.81 202 TYR A N 1
ATOM 1528 C CA . TYR A 1 202 ? 11.164 -6.287 0.779 1.00 92.81 202 TYR A CA 1
ATOM 1529 C C . TYR A 1 202 ? 10.021 -7.206 0.324 1.00 92.81 202 TYR A C 1
ATOM 1531 O O . TYR A 1 202 ? 9.093 -7.442 1.097 1.00 92.81 202 TYR A O 1
ATOM 1539 N N . LEU A 1 203 ? 10.095 -7.779 -0.879 1.00 93.06 203 LEU A N 1
ATOM 1540 C CA . LEU A 1 203 ? 9.041 -8.660 -1.402 1.00 93.06 203 LEU A CA 1
ATOM 1541 C C . LEU A 1 203 ? 8.891 -9.953 -0.589 1.00 93.06 203 LEU A C 1
ATOM 1543 O O . LEU A 1 203 ? 7.771 -10.356 -0.284 1.00 93.06 203 LEU A O 1
ATOM 1547 N N . ALA A 1 204 ? 10.001 -10.553 -0.158 1.00 92.00 204 ALA A N 1
ATOM 1548 C CA . ALA A 1 204 ? 10.005 -11.748 0.685 1.00 92.00 204 ALA A CA 1
ATOM 1549 C C . ALA A 1 204 ? 9.386 -11.513 2.074 1.00 92.00 204 ALA A C 1
ATOM 1551 O O . ALA A 1 204 ? 8.947 -12.463 2.718 1.00 92.00 204 ALA A O 1
ATOM 1552 N N . SER A 1 205 ? 9.342 -10.260 2.543 1.00 92.81 205 SER A N 1
ATOM 1553 C CA . SER A 1 205 ? 8.687 -9.899 3.807 1.00 92.81 205 SER A CA 1
ATOM 1554 C C . SER A 1 205 ? 7.159 -9.790 3.704 1.00 92.81 205 SER A C 1
ATOM 1556 O O . SER A 1 205 ? 6.484 -9.679 4.727 1.00 92.81 205 SER A O 1
ATOM 1558 N N . MET A 1 206 ? 6.597 -9.798 2.492 1.00 93.94 206 MET A N 1
ATOM 1559 C CA . MET A 1 206 ? 5.151 -9.712 2.274 1.00 93.94 206 MET A CA 1
ATOM 1560 C C . MET A 1 206 ? 4.450 -11.015 2.645 1.00 93.94 206 MET A C 1
ATOM 1562 O O . MET A 1 206 ? 5.018 -12.100 2.531 1.00 93.94 206 MET A O 1
ATOM 1566 N N . ASP A 1 207 ? 3.183 -10.923 3.055 1.00 94.00 207 ASP A N 1
ATOM 1567 C CA . ASP A 1 207 ? 2.381 -12.131 3.261 1.00 94.00 207 ASP A CA 1
ATOM 1568 C C . ASP A 1 207 ? 1.994 -12.764 1.928 1.00 94.00 207 ASP A C 1
ATOM 1570 O O . ASP A 1 207 ? 1.950 -13.990 1.821 1.00 94.00 207 ASP A O 1
ATOM 1574 N N . ALA A 1 208 ? 1.757 -11.923 0.919 1.00 93.50 208 ALA A N 1
ATOM 1575 C CA . ALA A 1 208 ? 1.539 -12.334 -0.456 1.00 93.50 208 ALA A CA 1
ATOM 1576 C C . ALA A 1 208 ? 2.065 -11.286 -1.447 1.00 93.50 208 ALA A C 1
ATOM 1578 O O . ALA A 1 208 ? 1.967 -10.076 -1.221 1.00 93.50 208 ALA A O 1
ATOM 1579 N N . VAL A 1 209 ? 2.566 -11.773 -2.582 1.00 94.12 209 VAL A N 1
ATOM 1580 C CA . VAL A 1 209 ? 2.839 -10.972 -3.778 1.00 94.12 209 VAL A CA 1
ATOM 1581 C C . VAL A 1 209 ? 1.907 -11.473 -4.874 1.00 94.12 209 VAL A C 1
ATOM 1583 O O . VAL A 1 209 ? 1.910 -12.660 -5.191 1.00 94.12 209 VAL A O 1
ATOM 1586 N N . VAL A 1 210 ? 1.083 -10.583 -5.420 1.00 93.06 210 VAL A N 1
ATOM 1587 C CA . VAL A 1 210 ? 0.022 -10.912 -6.374 1.00 93.06 210 VAL A CA 1
ATOM 1588 C C . VAL A 1 210 ? 0.289 -10.200 -7.691 1.00 93.06 210 VAL A C 1
ATOM 1590 O O . VAL A 1 210 ? 0.602 -9.012 -7.720 1.00 93.06 210 VAL A O 1
ATOM 1593 N N . VAL A 1 211 ? 0.115 -10.926 -8.789 1.00 90.56 211 VAL A N 1
ATOM 1594 C CA . VAL A 1 211 ? 0.130 -10.382 -10.147 1.00 90.56 211 VAL A CA 1
ATOM 1595 C C . VAL A 1 211 ? -1.282 -10.565 -10.696 1.00 90.56 211 VAL A C 1
ATOM 1597 O O . VAL A 1 211 ? -1.645 -11.686 -11.058 1.00 90.56 211 VAL A O 1
ATOM 1600 N N . PRO A 1 212 ? -2.135 -9.526 -10.676 1.00 82.94 212 PRO A N 1
ATOM 1601 C CA . PRO A 1 212 ? -3.493 -9.645 -11.181 1.00 82.94 212 PRO A CA 1
ATOM 1602 C C . PRO A 1 212 ? -3.471 -10.040 -12.656 1.00 82.94 212 PRO A C 1
ATOM 1604 O O . PRO A 1 212 ? -2.668 -9.527 -13.434 1.00 82.94 212 PRO A O 1
ATOM 1607 N N . ALA A 1 213 ? -4.350 -10.963 -13.042 1.00 71.62 213 ALA A N 1
ATOM 1608 C CA . ALA A 1 213 ? -4.522 -11.296 -14.446 1.00 71.62 213 ALA A CA 1
ATOM 1609 C C . ALA A 1 213 ? -4.998 -10.053 -15.211 1.00 71.62 213 ALA A C 1
ATOM 1611 O O . ALA A 1 213 ? -5.856 -9.312 -14.722 1.00 71.62 213 ALA A O 1
ATOM 1612 N N . THR A 1 214 ? -4.477 -9.852 -16.424 1.00 62.97 214 THR A N 1
ATOM 1613 C CA . THR A 1 214 ? -4.980 -8.828 -17.338 1.00 62.97 214 THR A CA 1
ATOM 1614 C C . THR A 1 214 ? -6.457 -9.120 -17.591 1.00 62.97 214 THR A C 1
ATOM 1616 O O . THR A 1 214 ? -6.795 -10.085 -18.282 1.00 62.97 214 THR A O 1
ATOM 1619 N N . GLU A 1 215 ? -7.359 -8.286 -17.076 1.00 55.06 215 GLU A N 1
ATOM 1620 C CA . GLU A 1 215 ? -8.714 -8.267 -17.608 1.00 55.06 215 GLU A CA 1
ATOM 1621 C C . GLU A 1 215 ? -8.604 -7.710 -19.020 1.00 55.06 215 GLU A C 1
ATOM 1623 O O . GLU A 1 215 ? -8.421 -6.508 -19.218 1.00 55.06 215 GLU A O 1
ATOM 1628 N N . LYS A 1 216 ? -8.664 -8.593 -20.024 1.00 44.78 216 LYS A N 1
ATOM 1629 C CA . LYS A 1 216 ? -8.880 -8.151 -21.397 1.00 44.78 216 LYS A CA 1
ATOM 1630 C C . LYS A 1 216 ? -10.168 -7.344 -21.370 1.00 44.78 216 LYS A C 1
ATOM 1632 O O . LYS A 1 216 ? -11.251 -7.906 -21.223 1.00 44.78 216 LYS A O 1
ATOM 1637 N N . VAL A 1 217 ? -10.045 -6.028 -21.505 1.00 45.00 217 VAL A N 1
ATOM 1638 C CA . VAL A 1 217 ? -11.163 -5.182 -21.890 1.00 45.00 217 VAL A CA 1
ATOM 1639 C C . VAL A 1 217 ? -11.519 -5.660 -23.288 1.00 45.00 217 VAL A C 1
ATOM 1641 O O . VAL A 1 217 ? -10.919 -5.238 -24.273 1.00 45.00 217 VAL A O 1
ATOM 1644 N N . THR A 1 218 ? -12.433 -6.622 -23.387 1.00 36.34 218 THR A N 1
ATOM 1645 C CA . THR A 1 218 ? -13.132 -6.866 -24.638 1.00 36.34 218 THR A CA 1
ATOM 1646 C C . THR A 1 218 ? -13.796 -5.543 -24.964 1.00 36.34 218 THR A C 1
ATOM 1648 O O . THR A 1 218 ? -14.772 -5.159 -24.317 1.00 36.34 218 THR A O 1
ATOM 1651 N N . ALA A 1 219 ? -13.210 -4.809 -25.913 1.00 33.50 219 ALA A N 1
ATOM 1652 C CA . ALA A 1 219 ? -13.908 -3.731 -26.579 1.00 33.50 219 ALA A CA 1
ATOM 1653 C C . ALA A 1 219 ? -15.290 -4.280 -26.958 1.00 33.50 219 ALA A C 1
ATOM 1655 O O . ALA A 1 219 ? -15.365 -5.438 -27.391 1.00 33.50 219 ALA A O 1
ATOM 1656 N N . PRO A 1 220 ? -16.383 -3.528 -26.748 1.00 36.88 220 PRO A N 1
ATOM 1657 C CA . PRO A 1 220 ? -17.666 -3.952 -27.274 1.00 36.88 220 PRO A CA 1
ATOM 1658 C C . PRO A 1 220 ? -17.463 -4.162 -28.773 1.00 36.88 220 PRO A C 1
ATOM 1660 O O . PRO A 1 220 ? -17.170 -3.215 -29.502 1.00 36.88 220 PRO A O 1
ATOM 1663 N N . SER A 1 221 ? -17.508 -5.423 -29.208 1.00 37.19 221 SER A N 1
ATOM 1664 C CA . SER A 1 221 ? -17.524 -5.731 -30.629 1.00 37.19 221 SER A CA 1
ATOM 1665 C C . SER A 1 221 ? -18.685 -4.942 -31.223 1.00 37.19 221 SER A C 1
ATOM 1667 O O . SER A 1 221 ? -19.803 -4.993 -30.698 1.00 37.19 221 SER A O 1
ATOM 1669 N N . ALA A 1 222 ? -18.414 -4.217 -32.307 1.00 43.59 222 ALA A N 1
ATOM 1670 C CA . ALA A 1 222 ? -19.411 -3.484 -33.080 1.00 43.59 222 ALA A CA 1
ATOM 1671 C C . ALA A 1 222 ? -20.563 -4.387 -33.583 1.00 43.59 222 ALA A C 1
ATOM 1673 O O . ALA A 1 222 ? -21.588 -3.886 -34.038 1.00 43.59 222 ALA A O 1
ATOM 1674 N N . ASP A 1 223 ? -20.444 -5.709 -33.433 1.00 39.84 2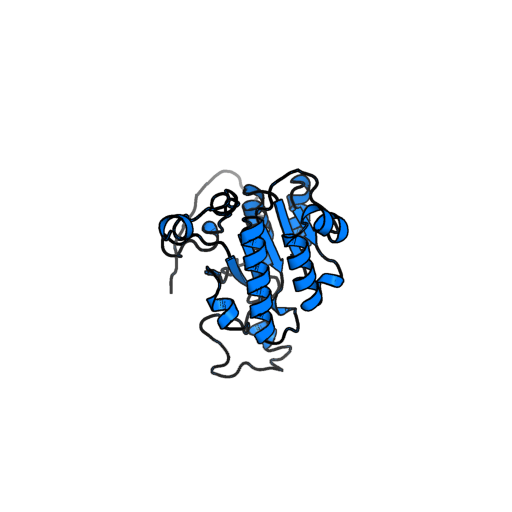23 ASP A N 1
ATOM 1675 C CA . ASP A 1 223 ? -21.493 -6.677 -33.747 1.00 39.84 223 ASP A CA 1
ATOM 1676 C C . ASP A 1 223 ? -22.611 -6.760 -32.690 1.00 39.84 223 ASP A C 1
ATOM 1678 O O . ASP A 1 223 ? -23.682 -7.292 -32.981 1.00 39.84 223 ASP A O 1
ATOM 1682 N N . ALA A 1 224 ? -22.431 -6.198 -31.486 1.00 37.62 224 ALA A N 1
ATOM 1683 C CA . ALA A 1 224 ? -23.470 -6.188 -30.446 1.00 37.62 224 ALA A CA 1
ATOM 1684 C C . ALA A 1 224 ? -24.548 -5.097 -30.647 1.00 37.62 224 ALA A C 1
ATOM 1686 O O . ALA A 1 224 ? -25.603 -5.144 -30.010 1.00 37.62 224 ALA A O 1
ATOM 1687 N N . GLU A 1 225 ? -24.324 -4.137 -31.551 1.00 36.22 225 GLU A N 1
ATOM 1688 C CA . GLU A 1 225 ? -25.307 -3.097 -31.902 1.00 36.22 225 GLU A CA 1
ATOM 1689 C C . GLU A 1 225 ? -26.378 -3.621 -32.885 1.00 36.22 225 GLU A C 1
ATOM 1691 O O . GLU A 1 225 ? -27.454 -3.039 -33.005 1.00 36.22 225 GLU A O 1
ATOM 1696 N N . LYS A 1 226 ? -26.142 -4.763 -33.553 1.00 36.81 226 LYS A N 1
ATOM 1697 C CA . LYS A 1 226 ? -27.098 -5.366 -34.505 1.00 36.81 226 LYS A CA 1
ATOM 1698 C C . LYS A 1 226 ? -28.094 -6.345 -33.883 1.00 36.81 226 LYS A C 1
ATOM 1700 O O . LYS A 1 226 ? -29.092 -6.670 -34.520 1.00 36.81 226 LYS A O 1
ATOM 1705 N N . THR A 1 227 ? -27.874 -6.788 -32.648 1.00 36.59 227 THR A N 1
ATOM 1706 C CA . THR A 1 227 ? -28.740 -7.775 -31.973 1.00 36.59 227 THR A CA 1
ATOM 1707 C C . THR A 1 227 ? -29.736 -7.155 -30.990 1.00 36.59 227 THR A C 1
ATOM 1709 O O . THR A 1 227 ? -30.563 -7.870 -30.432 1.00 36.59 227 THR A O 1
ATOM 1712 N N . ARG A 1 228 ? -29.730 -5.826 -30.800 1.00 36.22 228 ARG A N 1
ATOM 1713 C CA . ARG A 1 228 ? -30.712 -5.119 -29.949 1.00 36.22 228 ARG A CA 1
ATOM 1714 C C . ARG A 1 228 ? -32.067 -4.844 -30.619 1.00 36.22 228 ARG A C 1
ATOM 1716 O O . ARG A 1 228 ? -32.981 -4.382 -29.943 1.00 36.22 228 ARG A O 1
ATOM 1723 N N . THR A 1 229 ? -32.232 -5.180 -31.898 1.00 38.72 229 THR A N 1
ATOM 1724 C CA . THR A 1 229 ? -33.493 -5.051 -32.658 1.00 38.72 229 THR A CA 1
ATOM 1725 C C . THR A 1 229 ? -34.240 -6.371 -32.883 1.00 38.72 229 THR A C 1
ATOM 1727 O O . THR A 1 229 ? -35.239 -6.382 -33.597 1.00 38.72 229 THR A O 1
ATOM 1730 N N . ALA A 1 230 ? -33.841 -7.472 -32.241 1.00 34.47 230 ALA A N 1
ATOM 1731 C CA . ALA A 1 230 ? -34.602 -8.723 -32.274 1.00 34.47 230 ALA A CA 1
ATOM 1732 C C . ALA A 1 230 ? -34.873 -9.232 -30.851 1.00 34.47 230 ALA A C 1
ATOM 1734 O O . ALA A 1 230 ? -33.982 -9.305 -30.010 1.00 34.47 230 ALA A O 1
ATOM 1735 N N . GLY A 1 231 ? -36.145 -9.504 -30.566 1.00 30.11 231 GLY A N 1
ATOM 1736 C CA . GLY A 1 231 ? -36.651 -9.765 -29.226 1.00 30.11 231 GLY A CA 1
ATOM 1737 C C . GLY A 1 231 ? -36.315 -11.137 -28.632 1.00 30.11 231 GLY A C 1
ATOM 1738 O O . GLY A 1 231 ? -35.961 -12.079 -29.326 1.00 30.11 231 GLY A O 1
ATOM 1739 N N . ARG A 1 232 ? -36.573 -11.211 -27.318 1.00 29.23 232 ARG A N 1
ATOM 1740 C CA . ARG A 1 232 ? -36.787 -12.397 -26.466 1.00 29.23 232 ARG A CA 1
ATOM 1741 C C . ARG A 1 232 ? -35.634 -13.415 -26.304 1.00 29.23 232 ARG A C 1
ATOM 1743 O O . ARG A 1 232 ? -35.436 -14.298 -27.119 1.00 29.23 232 ARG A O 1
ATOM 1750 N N . ALA A 1 233 ? -35.087 -13.361 -25.082 1.00 28.27 233 ALA A N 1
ATOM 1751 C CA . ALA A 1 233 ? -34.669 -14.457 -24.193 1.00 28.27 233 ALA A CA 1
ATOM 1752 C C . ALA A 1 233 ? -33.451 -15.336 -24.554 1.00 28.27 233 ALA A C 1
ATOM 1754 O O . ALA A 1 233 ? -33.521 -16.163 -25.450 1.00 28.27 233 ALA A O 1
ATOM 1755 N N . ALA A 1 234 ? -32.415 -15.273 -23.703 1.00 25.69 234 ALA A N 1
ATOM 1756 C CA . ALA A 1 234 ? -31.820 -16.424 -23.001 1.00 25.69 234 ALA A CA 1
ATOM 1757 C C . ALA A 1 234 ? -30.801 -15.940 -21.945 1.00 25.69 234 ALA A C 1
ATOM 1759 O O . ALA A 1 234 ? -29.938 -15.115 -22.233 1.00 25.69 234 ALA A O 1
ATOM 1760 N N . VAL A 1 235 ? -30.907 -16.457 -20.719 1.00 36.94 235 VAL A N 1
ATOM 1761 C CA . VAL A 1 235 ? -29.871 -16.389 -19.670 1.00 36.94 235 VAL A CA 1
ATOM 1762 C C . VAL A 1 235 ? -28.891 -17.544 -19.895 1.00 36.94 235 VAL A C 1
ATOM 1764 O O . VAL A 1 235 ? -29.347 -18.653 -20.177 1.00 36.94 235 VAL A O 1
ATOM 1767 N N . PRO A 1 236 ? -27.575 -17.326 -19.726 1.00 29.59 236 PRO A N 1
ATOM 1768 C CA . PRO A 1 236 ? -26.811 -18.264 -18.896 1.00 29.59 236 PRO A CA 1
ATOM 1769 C C . PRO A 1 236 ? -25.804 -17.601 -17.929 1.00 29.59 236 PRO A C 1
ATOM 1771 O O . PRO A 1 236 ? -25.177 -16.586 -18.224 1.00 29.59 236 PRO A O 1
ATOM 1774 N N . LEU A 1 237 ? -25.668 -18.247 -16.765 1.00 28.39 237 LEU A N 1
ATOM 1775 C CA . LEU A 1 237 ? -24.630 -18.115 -15.727 1.00 28.39 237 LEU A CA 1
ATOM 1776 C C . LEU A 1 237 ? -23.342 -18.906 -16.131 1.00 28.39 237 LEU A C 1
ATOM 1778 O O . LEU A 1 237 ? -23.352 -19.564 -17.170 1.00 28.39 237 LEU A O 1
ATOM 1782 N N . PRO A 1 238 ? -22.221 -18.817 -15.380 1.00 38.66 238 PRO A N 1
ATOM 1783 C CA . PRO A 1 238 ? -20.855 -18.662 -15.900 1.00 38.66 238 PRO A CA 1
ATOM 1784 C C . PRO A 1 238 ? -20.073 -19.982 -16.047 1.00 38.66 238 PRO A C 1
ATOM 1786 O O . PRO A 1 238 ? -20.493 -21.005 -15.507 1.00 38.66 238 PRO A O 1
ATOM 1789 N N . PRO A 1 239 ? -18.849 -19.939 -16.609 1.00 34.59 239 PRO A N 1
ATOM 1790 C CA . PRO A 1 239 ? -17.800 -20.885 -16.261 1.00 34.59 239 PRO A CA 1
ATOM 1791 C C . PRO A 1 239 ? -16.695 -20.219 -15.426 1.00 34.59 239 PRO A C 1
ATOM 1793 O O . PRO A 1 239 ? -16.096 -19.217 -15.819 1.00 34.59 239 PRO A O 1
ATOM 1796 N N . GLY A 1 240 ? -16.417 -20.818 -14.267 1.00 33.72 240 GLY A N 1
ATOM 1797 C CA . GLY A 1 240 ? -15.098 -20.772 -13.647 1.00 33.72 240 GLY A CA 1
ATOM 1798 C C . GLY A 1 240 ? -14.202 -21.875 -14.216 1.00 33.72 240 GLY A C 1
ATOM 1799 O O . GLY A 1 240 ? -14.713 -22.904 -14.646 1.00 33.72 240 GLY A O 1
ATOM 1800 N N . GLN A 1 241 ? -12.893 -21.617 -14.213 1.00 33.53 241 GLN A N 1
ATOM 1801 C CA . GLN A 1 241 ? -11.732 -22.529 -14.161 1.00 33.53 241 GLN A CA 1
ATOM 1802 C C . GLN A 1 241 ? -10.514 -21.626 -14.441 1.00 33.53 241 GLN A C 1
ATOM 1804 O O . GLN A 1 241 ? -10.470 -20.952 -15.462 1.00 33.53 241 GLN A O 1
ATOM 1809 N N . SER A 1 242 ? -9.716 -21.259 -13.436 1.00 30.78 242 SER A N 1
ATOM 1810 C CA . SER A 1 242 ? -8.541 -21.995 -12.943 1.00 30.78 242 SER A CA 1
ATOM 1811 C C . SER A 1 242 ? -7.602 -22.427 -14.069 1.00 30.78 242 SER A C 1
ATOM 1813 O O . SER A 1 242 ? -7.821 -23.476 -14.660 1.00 30.78 242 SER A O 1
ATOM 1815 N N . ASP A 1 243 ? -6.527 -21.669 -14.274 1.00 31.55 243 ASP A N 1
ATOM 1816 C CA . ASP A 1 243 ? -5.275 -22.220 -14.784 1.00 31.55 243 ASP A CA 1
ATOM 1817 C C . ASP A 1 243 ? -4.148 -21.791 -13.844 1.00 31.55 243 ASP A C 1
ATOM 1819 O O . ASP A 1 243 ? -3.801 -20.617 -13.722 1.00 31.55 243 ASP A O 1
ATOM 1823 N N . VAL A 1 244 ? -3.652 -22.791 -13.120 1.00 29.88 244 VAL A N 1
ATOM 1824 C CA . VAL A 1 244 ? -2.449 -22.763 -12.296 1.00 29.88 244 VAL A CA 1
ATOM 1825 C C . VAL A 1 244 ? -1.303 -23.256 -13.173 1.00 29.88 244 VAL A C 1
ATOM 1827 O O . VAL A 1 244 ? -1.364 -24.368 -13.700 1.00 29.88 244 VAL A O 1
ATOM 1830 N N . ARG A 1 245 ? -0.247 -22.452 -13.279 1.00 30.97 245 ARG A N 1
ATOM 1831 C CA . ARG A 1 245 ? 1.136 -22.910 -13.424 1.00 30.97 245 ARG A CA 1
ATOM 1832 C C . ARG A 1 245 ? 2.018 -22.052 -12.536 1.00 30.97 245 ARG A C 1
ATOM 1834 O O . ARG A 1 245 ? 1.759 -20.830 -12.490 1.00 30.97 245 ARG A O 1
#

Foldseek 3Di:
DVVVVVDDDDDPLVVDFAAAFAPCVQPVPQDPPDGFQEEEEAAADPCLCLVVLLVVVVVLPVQFAEEEAALPPRCVVSCVVCVVSLRYQYFDDPQCNELVSVLVLLQCCLVPVVVSSVVGGPRHRPDDIAHAEYEAPAPQSYPDDLVSLVSVVVSVVSSCRRGSHGYYYYYYFPVVVCPDPSVPPDDPPCDDPDRHNHHPVNQVPGSYYDYDDRPPPPDPPPVVVVPPPDDDDDDDDDDDDDDDD

pLDDT: mean 81.69, std 19.62, range [25.69, 98.19]

Sequence (245 aa):
MDTVNRCKIYSLARFVHPRQHSLDWLAPGTAPRKSVHVVHVVERTMGELAAWRPRTLARLLEGGAVVIVDCVAVWGRAVAQHASSGRIHYVRDAGVLSFSGLLGFLAQLADAPAATLRRRCRAPATAPAPLAAVVLDNISAYRAPPAALGALRRALEHLQLAHGCAVLTVGYGIEYYEGVESSFPTRAGEVGPWPTRLDHAYLASMDAVVVPATEKVTAPSADAEKTRTAGRAAVPLPPGQSDVR